Protein AF-A0A7C5ZQT2-F1 (afdb_monomer)

Foldseek 3Di:
DFAQALVQFDDFPVATAGPQETRQLLLLLLCLLVLPQDDDDDDDHRYDDCQQQHNVVSNVVVVVPDDDDPDDAFAEFDDDWDDDPPKIKFGDPWEKEWEAAPNDTDIDTRPDDLPPQGAEDEPVCVVVCVVVVHCPVDDVRRYHYDYPPDDDDCPPSPVSVLVSNLSSLLCSLSHSYYGIYMYHYNDTSVRSSVVSNVRNVVSVVVVVVD

Mean predicted aligned error: 4.61 Å

Sequence (210 aa):
MVKLSPSNIVNTVGSTDLEIVKTIEHLLCSLFINKIDNLLIEIDGSEIPILDGSIQEFNEKLTNNIMEINKIATSLSIQNYIKIEDYEVFPAQSLEIYCLIGNNILYWKEGNPLFPAKTYGYIQDYPILQQLNLGKGSDPFNTLILSKNKPINNLFLLNYHKIIDFLGDIYTTNIPYISGIFFLNNPNHTKNNKIAIKIMEIYERREKVC

Nearest PDB structures (foldseek):
  3p3c-assembly1_A  TM=9.127E-01  e=1.919E-16  Aquifex aeolicus
  4oze-assembly1_A  TM=9.181E-01  e=6.115E-16  Aquifex aeolicus
  5u3b-assembly2_B  TM=8.774E-01  e=2.525E-14  Pseudomonas aeruginosa PAO1
  5u3b-assembly1_A  TM=8.737E-01  e=4.647E-14  Pseudomonas aeruginosa PAO1
  7cie-assembly1_A  TM=8.333E-01  e=6.803E-13  Pseudomonas aeruginosa PAO1

Structure (mmCIF, N/CA/C/O backbone):
data_AF-A0A7C5ZQT2-F1
#
_entry.id   AF-A0A7C5ZQT2-F1
#
loop_
_atom_site.group_PDB
_atom_site.id
_atom_site.type_symbol
_atom_site.label_atom_id
_atom_site.label_alt_id
_atom_site.label_comp_id
_atom_site.label_asym_id
_atom_site.label_entity_id
_atom_site.label_seq_id
_atom_site.pdbx_PDB_ins_code
_atom_site.Cartn_x
_atom_site.Cartn_y
_atom_site.Cartn_z
_atom_site.occupancy
_atom_site.B_iso_or_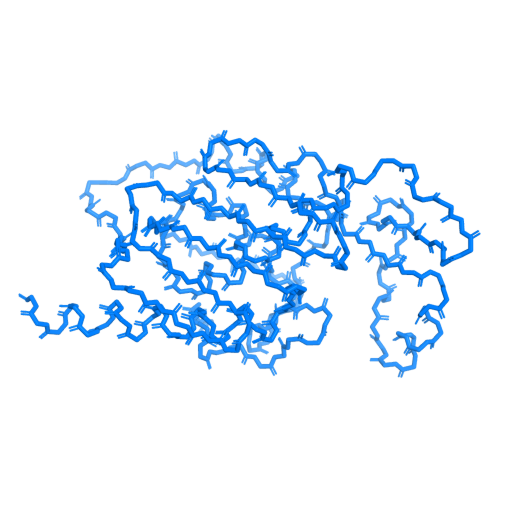equiv
_atom_site.auth_seq_id
_atom_site.auth_comp_id
_atom_site.auth_asym_id
_atom_site.auth_atom_id
_atom_site.pdbx_PDB_model_num
ATOM 1 N N . MET A 1 1 ? -19.079 -3.746 -11.331 1.00 83.69 1 MET A N 1
ATOM 2 C CA . MET A 1 1 ? -18.509 -2.819 -10.334 1.00 83.69 1 MET A CA 1
ATOM 3 C C . MET A 1 1 ? -17.638 -3.650 -9.415 1.00 83.69 1 MET A C 1
ATOM 5 O O . MET A 1 1 ? -18.163 -4.569 -8.801 1.00 83.69 1 MET A O 1
ATOM 9 N N . VAL A 1 2 ? -16.333 -3.396 -9.410 1.00 89.12 2 VAL A N 1
ATOM 10 C CA . VAL A 1 2 ? -15.372 -4.121 -8.568 1.00 89.12 2 VAL A CA 1
ATOM 11 C C . VAL A 1 2 ? -15.364 -3.461 -7.192 1.00 89.12 2 VAL A C 1
ATOM 13 O O . VAL A 1 2 ? -15.249 -2.239 -7.105 1.00 89.12 2 VAL A O 1
ATOM 16 N N . LYS A 1 3 ? -15.539 -4.239 -6.120 1.00 93.12 3 LYS A N 1
ATOM 17 C CA . LYS A 1 3 ? -15.516 -3.704 -4.752 1.00 93.12 3 LYS A CA 1
ATOM 18 C C . LYS A 1 3 ? -14.105 -3.808 -4.185 1.00 93.12 3 LYS A C 1
ATOM 20 O O . LYS A 1 3 ? -13.503 -4.878 -4.239 1.00 93.12 3 LYS A O 1
ATOM 25 N N . LEU A 1 4 ? -13.614 -2.719 -3.598 1.00 95.94 4 LEU A N 1
ATOM 26 C CA . LEU A 1 4 ? -12.320 -2.702 -2.926 1.00 95.94 4 LEU A CA 1
ATOM 27 C C . LEU A 1 4 ? -12.366 -3.576 -1.661 1.00 95.94 4 LEU A C 1
ATOM 29 O O . LEU A 1 4 ? -13.178 -3.344 -0.762 1.00 95.94 4 LEU A O 1
ATOM 33 N N . SER A 1 5 ? -11.537 -4.618 -1.636 1.00 96.88 5 SER A N 1
ATOM 34 C CA . SER A 1 5 ? -11.313 -5.489 -0.482 1.00 96.88 5 SER A CA 1
ATOM 35 C C . SER A 1 5 ? -9.992 -6.247 -0.667 1.00 96.88 5 SER A C 1
ATOM 37 O O . SER A 1 5 ? -9.741 -6.721 -1.779 1.00 96.88 5 SER A O 1
ATOM 39 N N . PRO A 1 6 ? -9.181 -6.456 0.388 1.00 97.81 6 PRO A N 1
ATOM 40 C CA . PRO A 1 6 ? -7.994 -7.312 0.323 1.00 97.81 6 PRO A CA 1
ATOM 41 C C . PRO A 1 6 ? -8.319 -8.761 -0.090 1.00 97.81 6 PRO A C 1
ATOM 43 O O . PRO A 1 6 ? -7.500 -9.447 -0.699 1.00 97.81 6 PRO A O 1
ATOM 46 N N . SER A 1 7 ? -9.539 -9.235 0.184 1.00 97.06 7 SER A N 1
ATOM 47 C CA . SER A 1 7 ? -10.001 -10.575 -0.210 1.00 97.06 7 SER A CA 1
ATOM 48 C C . SER A 1 7 ? -10.250 -10.719 -1.716 1.00 97.06 7 SER A C 1
ATOM 50 O O . SER A 1 7 ? -10.325 -11.840 -2.211 1.00 97.06 7 SER A O 1
ATOM 52 N N . ASN A 1 8 ? -10.373 -9.600 -2.436 1.00 97.19 8 ASN A N 1
ATOM 53 C CA . ASN A 1 8 ? -10.585 -9.559 -3.885 1.00 97.19 8 ASN A CA 1
ATOM 54 C C . ASN A 1 8 ? -9.267 -9.387 -4.667 1.00 97.19 8 ASN A C 1
ATOM 56 O O . ASN A 1 8 ? -9.281 -9.281 -5.895 1.00 97.19 8 ASN A O 1
ATOM 60 N N . ILE A 1 9 ? -8.124 -9.344 -3.973 1.00 98.12 9 ILE A N 1
ATOM 61 C CA . ILE A 1 9 ? -6.805 -9.280 -4.604 1.00 98.12 9 ILE A CA 1
ATOM 62 C C . ILE A 1 9 ? -6.464 -10.646 -5.199 1.00 98.12 9 ILE A C 1
ATOM 64 O O . ILE A 1 9 ? -6.438 -11.657 -4.495 1.00 98.12 9 ILE A O 1
ATOM 68 N N . VAL A 1 10 ? -6.196 -10.669 -6.504 1.00 97.31 10 VAL A N 1
ATOM 69 C CA . VAL A 1 10 ? -5.963 -11.904 -7.275 1.00 97.31 10 VAL A CA 1
ATOM 70 C C . VAL A 1 10 ? -4.500 -12.109 -7.654 1.00 97.31 10 VAL A C 1
ATOM 72 O O . VAL A 1 10 ? -4.097 -13.236 -7.937 1.00 97.31 10 VAL A O 1
ATOM 75 N N . ASN A 1 11 ? -3.698 -11.043 -7.649 1.00 96.31 11 ASN A N 1
ATOM 76 C CA . ASN A 1 11 ? -2.267 -11.105 -7.913 1.00 96.31 11 ASN A CA 1
ATOM 77 C C . ASN A 1 11 ? -1.512 -10.100 -7.032 1.00 96.31 11 ASN A C 1
ATOM 79 O O . ASN A 1 11 ? -1.966 -8.982 -6.804 1.00 96.31 11 ASN A O 1
ATOM 83 N N . THR A 1 12 ? -0.360 -10.544 -6.535 1.00 96.44 12 THR A N 1
ATOM 84 C CA . THR A 1 12 ? 0.560 -9.782 -5.677 1.00 96.44 12 THR A CA 1
ATOM 85 C C . THR A 1 12 ? 2.012 -9.880 -6.168 1.00 96.44 12 THR A C 1
ATOM 87 O O . THR A 1 12 ? 2.966 -9.625 -5.423 1.00 96.44 12 THR A O 1
ATOM 90 N N . VAL A 1 13 ? 2.213 -10.342 -7.407 1.00 91.06 13 VAL A N 1
ATOM 91 C CA . VAL A 1 13 ? 3.529 -10.491 -8.033 1.00 91.06 13 VAL A CA 1
ATOM 92 C C . VA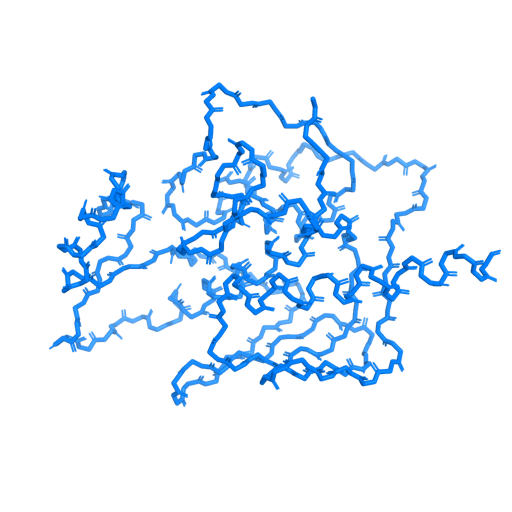L A 1 13 ? 3.846 -9.224 -8.817 1.00 91.06 13 VAL A C 1
ATOM 94 O O . VAL A 1 13 ? 3.364 -9.038 -9.929 1.00 91.06 13 VAL A O 1
ATOM 97 N N . GLY A 1 14 ? 4.693 -8.375 -8.234 1.00 86.31 14 GLY A N 1
ATOM 98 C CA . GLY A 1 14 ? 5.183 -7.139 -8.857 1.00 86.31 14 GLY A CA 1
ATOM 99 C C . GLY A 1 14 ? 4.245 -5.933 -8.751 1.00 86.31 14 GLY A C 1
ATOM 100 O O . GLY A 1 14 ? 4.734 -4.822 -8.905 1.00 86.31 14 GLY A O 1
ATOM 101 N N . SER A 1 15 ? 2.967 -6.159 -8.453 1.00 92.94 15 SER A N 1
ATOM 102 C CA . SER A 1 15 ? 1.919 -5.154 -8.229 1.00 92.94 15 SER A CA 1
ATOM 103 C C . SER A 1 15 ? 0.835 -5.727 -7.312 1.00 92.94 15 SER A C 1
ATOM 105 O O . SER A 1 15 ? 0.884 -6.917 -6.971 1.00 92.94 15 SER A O 1
ATOM 107 N N . THR A 1 16 ? -0.159 -4.913 -6.959 1.00 97.25 16 THR A N 1
ATOM 108 C CA . THR A 1 16 ? -1.410 -5.353 -6.333 1.00 97.25 16 THR A CA 1
ATOM 109 C C . THR A 1 16 ? -2.552 -5.252 -7.339 1.00 97.25 16 THR A C 1
ATOM 111 O O . THR A 1 16 ? -2.961 -4.163 -7.744 1.00 97.25 16 THR A O 1
ATOM 114 N N . ASP A 1 17 ? -3.103 -6.403 -7.728 1.00 97.50 17 ASP A N 1
ATOM 115 C CA . ASP A 1 17 ? -4.181 -6.472 -8.718 1.00 97.50 17 ASP A CA 1
ATOM 116 C C . ASP A 1 17 ? -5.502 -6.903 -8.065 1.00 97.50 17 ASP A C 1
ATOM 118 O O . ASP A 1 17 ? -5.602 -7.965 -7.440 1.00 97.50 17 ASP A O 1
ATOM 122 N N . LEU A 1 18 ? -6.536 -6.086 -8.253 1.00 97.19 18 LEU A N 1
ATOM 123 C CA . LEU A 1 18 ? -7.892 -6.266 -7.747 1.00 97.19 18 LEU A CA 1
ATOM 124 C C . LEU A 1 18 ? -8.804 -6.788 -8.860 1.00 97.19 18 LEU A C 1
ATOM 126 O O . LEU A 1 18 ? -9.214 -6.031 -9.741 1.00 97.19 18 LEU A O 1
ATOM 130 N N . GLU A 1 19 ? -9.172 -8.067 -8.791 1.00 95.81 19 GLU A N 1
ATOM 131 C CA . GLU A 1 19 ? -9.960 -8.756 -9.822 1.00 95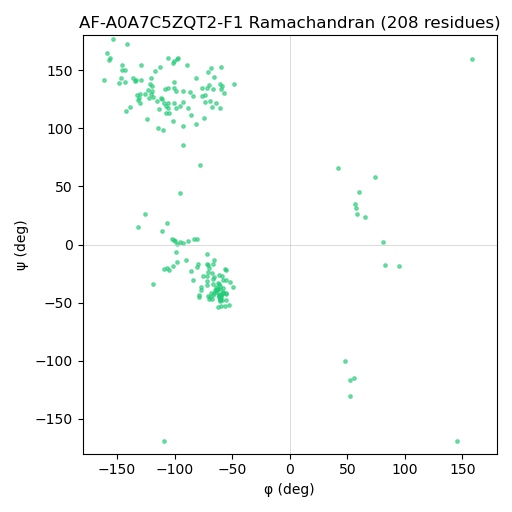.81 19 GLU A CA 1
ATOM 132 C C . GLU A 1 19 ? -9.422 -8.512 -11.250 1.00 95.81 19 GLU A C 1
ATOM 134 O O . GLU A 1 19 ? -8.460 -9.144 -11.679 1.00 95.81 19 GLU A O 1
ATOM 139 N N . ILE A 1 20 ? -10.052 -7.606 -12.003 1.00 94.50 20 ILE A N 1
ATOM 140 C CA . ILE A 1 20 ? -9.698 -7.262 -13.387 1.00 94.50 20 ILE A CA 1
ATOM 141 C C . ILE A 1 20 ? -8.840 -5.992 -13.506 1.00 94.50 20 ILE A C 1
ATOM 143 O O . ILE A 1 20 ? -8.423 -5.658 -14.614 1.00 94.50 20 ILE A O 1
ATOM 147 N N . VAL A 1 21 ? -8.608 -5.272 -12.405 1.00 96.69 21 VAL A N 1
ATOM 148 C CA . VAL A 1 21 ? -7.887 -3.992 -12.362 1.00 96.69 21 VAL A CA 1
ATOM 149 C C . VAL A 1 21 ? -6.499 -4.193 -11.764 1.00 96.69 21 VAL A C 1
ATOM 151 O O . VAL A 1 21 ? -6.368 -4.645 -10.630 1.00 96.69 21 VAL A O 1
ATOM 154 N N . LYS A 1 22 ? -5.461 -3.834 -12.516 1.00 95.94 22 LYS A N 1
ATOM 155 C CA . LYS A 1 22 ? -4.053 -4.020 -12.145 1.00 95.94 22 LYS A CA 1
ATOM 156 C C . LYS A 1 22 ? -3.400 -2.749 -11.609 1.00 95.94 22 LYS A C 1
ATOM 158 O O . LYS A 1 22 ? -3.839 -1.648 -11.955 1.00 95.94 22 LYS A O 1
ATOM 163 N N . THR A 1 23 ? -2.323 -2.927 -10.843 1.00 95.88 23 THR A N 1
ATOM 164 C CA . THR A 1 23 ? -1.400 -1.851 -10.424 1.00 95.88 23 THR A CA 1
ATOM 165 C C . THR A 1 23 ? -2.094 -0.754 -9.602 1.00 95.88 23 THR A C 1
ATOM 167 O O . THR A 1 23 ? -1.954 0.441 -9.859 1.00 95.88 23 THR A O 1
ATOM 170 N N . ILE A 1 24 ? -2.926 -1.140 -8.630 1.00 97.62 24 ILE A N 1
ATOM 171 C CA . ILE A 1 24 ? -3.776 -0.188 -7.889 1.00 97.62 24 ILE A CA 1
ATOM 172 C C . ILE A 1 24 ? -3.031 0.561 -6.774 1.00 97.62 24 ILE A C 1
ATOM 174 O O . ILE A 1 24 ? -3.495 1.603 -6.311 1.00 97.62 24 ILE A O 1
ATOM 178 N N . GLU A 1 25 ? -1.895 0.038 -6.322 1.00 97.69 25 GLU A N 1
ATOM 179 C CA . GLU A 1 25 ? -1.218 0.401 -5.075 1.00 97.69 25 GLU A CA 1
ATOM 180 C C . GLU A 1 25 ? -0.849 1.889 -4.972 1.00 97.69 25 GLU A C 1
ATOM 182 O O . GLU A 1 25 ? -1.078 2.508 -3.933 1.00 97.69 25 GLU A O 1
ATOM 187 N N . HIS A 1 26 ? -0.353 2.519 -6.040 1.00 96.75 26 HIS A N 1
ATOM 188 C CA . HIS A 1 26 ? 0.043 3.933 -5.989 1.00 96.75 26 HIS A CA 1
ATOM 189 C C . HIS A 1 26 ? -1.166 4.860 -5.853 1.00 96.75 26 HIS A C 1
ATOM 191 O O . HIS A 1 26 ? -1.168 5.767 -5.017 1.00 96.75 26 HIS A O 1
ATOM 197 N N . LEU A 1 27 ? -2.217 4.601 -6.636 1.00 97.38 27 LEU A N 1
ATOM 198 C CA . LEU A 1 27 ? -3.475 5.335 -6.540 1.00 97.38 27 LEU A CA 1
ATOM 199 C C . LEU A 1 27 ? -4.089 5.159 -5.148 1.00 97.38 27 LEU A C 1
ATOM 201 O O . LEU A 1 27 ? -4.469 6.142 -4.512 1.00 97.38 27 LEU A O 1
ATOM 205 N N . LEU A 1 28 ? -4.137 3.924 -4.642 1.00 97.94 28 LEU A N 1
ATOM 206 C CA . LEU A 1 28 ? -4.659 3.639 -3.307 1.00 97.94 28 LEU A CA 1
ATOM 207 C C . LEU A 1 28 ? -3.844 4.326 -2.205 1.00 97.94 28 LEU A C 1
ATOM 209 O O . LEU A 1 28 ? -4.434 4.853 -1.264 1.00 97.94 28 LEU A O 1
ATOM 213 N N . CYS A 1 29 ? -2.517 4.403 -2.329 1.00 97.69 29 CYS A N 1
ATOM 214 C CA . CYS A 1 29 ? -1.688 5.147 -1.382 1.00 97.69 29 CYS A CA 1
ATOM 215 C C . CYS A 1 29 ? -2.060 6.636 -1.370 1.00 97.69 29 CYS A C 1
ATOM 217 O O . CYS A 1 29 ? -2.185 7.228 -0.296 1.00 97.69 29 CYS A O 1
ATOM 219 N N . SER A 1 30 ? -2.269 7.249 -2.539 1.00 96.44 30 SER A N 1
ATOM 220 C CA . SER A 1 30 ? -2.732 8.639 -2.636 1.00 96.44 30 SER A CA 1
ATOM 221 C C . SER A 1 30 ? -4.078 8.856 -1.952 1.00 96.44 30 SER A C 1
ATOM 223 O O . SER A 1 30 ? -4.247 9.825 -1.214 1.00 96.44 30 SER A O 1
ATOM 225 N N . LEU A 1 31 ? -5.029 7.944 -2.137 1.00 96.81 31 LEU A N 1
ATOM 226 C CA . LEU A 1 31 ? -6.333 8.020 -1.476 1.00 96.81 31 LEU A CA 1
ATOM 227 C C . LEU A 1 31 ? -6.214 7.859 0.045 1.00 96.81 31 LEU A C 1
ATOM 229 O O . LEU A 1 31 ? -6.829 8.619 0.794 1.00 96.81 31 LEU A O 1
ATOM 233 N N . PHE A 1 32 ? -5.368 6.931 0.501 1.00 97.06 32 PHE A N 1
ATOM 234 C CA . PHE A 1 32 ? -5.127 6.666 1.918 1.00 97.06 32 PHE A CA 1
ATOM 235 C C . PHE A 1 32 ? -4.565 7.879 2.660 1.00 97.06 32 PHE A C 1
ATOM 237 O O . PHE A 1 32 ? -5.052 8.238 3.734 1.00 97.06 32 PHE A O 1
ATOM 244 N N . ILE A 1 33 ? -3.539 8.532 2.105 1.00 95.19 33 ILE A N 1
ATOM 245 C CA . ILE A 1 33 ? -2.913 9.680 2.776 1.00 95.19 33 ILE A CA 1
ATOM 246 C C . ILE A 1 33 ? -3.813 10.921 2.764 1.00 95.19 33 ILE A C 1
ATOM 248 O O . ILE A 1 33 ? -3.726 11.732 3.680 1.00 95.19 33 ILE A O 1
ATOM 252 N N . ASN A 1 34 ? -4.701 11.043 1.769 1.00 94.50 34 ASN A N 1
ATOM 253 C CA . ASN A 1 34 ? -5.695 12.117 1.675 1.00 94.50 34 ASN A CA 1
ATOM 254 C C . ASN A 1 34 ? -7.011 11.790 2.403 1.00 94.50 34 ASN A C 1
ATOM 256 O O . ASN A 1 34 ? -7.942 12.587 2.354 1.00 94.50 34 ASN A O 1
ATOM 260 N N . LYS A 1 35 ? -7.095 10.638 3.085 1.00 94.69 35 LYS A N 1
ATOM 261 C CA . LYS A 1 35 ? -8.261 10.216 3.879 1.00 94.69 35 LYS A CA 1
ATOM 262 C C . LYS A 1 35 ? -9.569 10.154 3.095 1.00 94.69 35 LYS A C 1
ATOM 264 O O . LYS A 1 35 ? -10.639 10.403 3.644 1.00 94.69 35 LYS A O 1
ATOM 269 N N . ILE A 1 36 ? -9.486 9.769 1.825 1.00 94.56 36 ILE A N 1
ATOM 270 C CA . ILE A 1 36 ? -10.678 9.549 1.010 1.00 94.56 36 ILE A CA 1
ATOM 271 C C . ILE A 1 36 ? -11.393 8.297 1.521 1.00 94.56 36 ILE A C 1
ATOM 273 O O . ILE A 1 36 ? -10.758 7.294 1.836 1.00 94.56 36 ILE A O 1
ATOM 277 N N . ASP A 1 37 ? -12.711 8.346 1.632 1.00 91.19 37 ASP A N 1
ATOM 278 C CA . ASP A 1 37 ? -13.537 7.258 2.162 1.00 91.19 37 ASP A CA 1
ATOM 279 C C . ASP A 1 37 ? -14.536 6.723 1.124 1.00 91.19 37 ASP A C 1
ATOM 281 O O . ASP A 1 37 ? -14.814 5.524 1.082 1.00 91.19 37 ASP A O 1
ATOM 285 N N . ASN A 1 38 ? -15.050 7.600 0.259 1.00 91.00 38 ASN A N 1
ATOM 286 C CA . ASN A 1 38 ? -16.004 7.262 -0.790 1.00 91.00 38 ASN A CA 1
ATOM 287 C C . ASN A 1 38 ? -15.561 7.865 -2.123 1.00 91.00 38 ASN A C 1
ATOM 289 O O . ASN A 1 38 ? -15.405 9.079 -2.246 1.00 91.00 38 ASN A O 1
ATOM 293 N N . LEU A 1 39 ? -15.425 7.023 -3.145 1.00 92.31 39 LEU A N 1
ATOM 294 C CA . LEU A 1 39 ? -15.190 7.459 -4.514 1.00 92.31 39 LEU A CA 1
ATOM 295 C C . LEU A 1 39 ? -15.632 6.394 -5.520 1.00 92.31 39 LEU A C 1
ATOM 297 O O . LEU A 1 39 ? -15.721 5.209 -5.197 1.00 92.31 39 LEU A O 1
ATOM 301 N N . LEU A 1 40 ? -15.870 6.832 -6.753 1.00 93.19 40 LEU A N 1
ATOM 302 C CA . LEU A 1 40 ? -15.992 5.970 -7.921 1.00 93.19 40 LEU A CA 1
ATOM 303 C C . LEU A 1 40 ? -14.789 6.245 -8.824 1.00 93.19 40 LEU A C 1
ATOM 305 O O . LEU A 1 40 ? -14.542 7.396 -9.176 1.00 93.19 40 LEU A O 1
ATOM 309 N N . ILE A 1 41 ? -14.054 5.195 -9.182 1.00 94.00 41 ILE A N 1
ATOM 310 C CA . ILE A 1 41 ? -12.954 5.274 -10.145 1.00 94.00 41 ILE A CA 1
ATOM 311 C C . ILE A 1 41 ? -13.409 4.571 -11.417 1.00 94.00 41 ILE A C 1
ATOM 313 O O . ILE A 1 41 ? -13.753 3.388 -11.387 1.00 94.00 41 ILE A O 1
ATOM 317 N N . GLU A 1 42 ? -13.394 5.303 -12.522 1.00 94.75 42 GLU A N 1
ATOM 318 C CA . GLU A 1 42 ? -13.646 4.774 -13.858 1.00 94.75 42 GLU A CA 1
ATOM 319 C C . GLU A 1 42 ? -12.331 4.763 -14.635 1.00 94.75 42 GLU A C 1
ATOM 321 O O . GLU A 1 42 ? -11.571 5.732 -14.598 1.00 94.75 42 GLU A O 1
ATOM 326 N N . ILE A 1 43 ? -12.052 3.650 -15.309 1.00 93.81 43 ILE A N 1
ATOM 327 C CA . ILE A 1 43 ? -10.861 3.486 -16.140 1.00 93.81 43 ILE A CA 1
ATOM 328 C C . ILE A 1 43 ? -11.235 2.857 -17.475 1.00 93.81 43 ILE A C 1
ATOM 330 O O . ILE A 1 43 ? -12.025 1.914 -17.535 1.00 93.81 43 ILE A O 1
ATOM 334 N N . ASP A 1 44 ? -10.600 3.347 -18.533 1.00 93.00 44 ASP A N 1
ATOM 335 C CA . ASP A 1 44 ? -10.647 2.742 -19.858 1.00 93.00 44 ASP A CA 1
ATOM 336 C C . ASP A 1 44 ? -9.456 1.786 -20.012 1.00 93.00 44 ASP A C 1
ATOM 338 O O . ASP A 1 44 ? -8.383 2.156 -20.489 1.00 93.00 44 ASP A O 1
ATOM 342 N N . GLY A 1 45 ? -9.624 0.545 -19.551 1.00 92.88 45 GLY A N 1
ATOM 343 C CA . GLY A 1 45 ? -8.581 -0.482 -19.575 1.00 92.88 45 GLY A CA 1
ATOM 344 C C . GLY A 1 45 ? -8.634 -1.411 -18.364 1.00 92.88 45 GLY A C 1
ATOM 345 O O . GLY A 1 45 ? -9.592 -1.407 -17.598 1.00 92.88 45 GLY A O 1
ATOM 346 N N . SER A 1 46 ? -7.593 -2.229 -18.198 1.00 93.06 46 SER A N 1
ATOM 347 C CA . SER A 1 46 ? -7.468 -3.188 -17.089 1.00 93.06 46 SER A CA 1
ATOM 348 C C . SER A 1 46 ? -6.366 -2.821 -16.091 1.00 93.06 46 SER A C 1
ATOM 350 O O . SER A 1 46 ? -5.947 -3.671 -15.315 1.00 93.06 46 SER A O 1
ATOM 352 N N . GLU A 1 47 ? -5.810 -1.613 -16.158 1.00 94.56 47 GLU A N 1
ATOM 353 C CA . GLU A 1 47 ? -4.646 -1.206 -15.365 1.00 94.56 47 GLU A CA 1
ATOM 354 C C . GLU A 1 47 ? -4.719 0.285 -15.037 1.00 94.56 47 GLU A C 1
ATOM 356 O O . GLU A 1 47 ? -5.101 1.096 -15.885 1.00 94.56 47 GLU A O 1
ATOM 361 N N . ILE A 1 48 ? -4.366 0.638 -13.801 1.00 96.38 48 ILE A N 1
ATOM 362 C CA . ILE A 1 48 ? -4.219 2.033 -13.390 1.00 96.38 48 ILE A CA 1
ATOM 363 C C . ILE A 1 48 ? -2.956 2.619 -14.045 1.00 96.38 48 ILE A C 1
ATOM 365 O O . ILE A 1 48 ? -1.904 1.980 -14.018 1.00 96.38 48 ILE A O 1
ATOM 369 N N . PRO A 1 49 ? -3.010 3.835 -14.619 1.00 94.06 49 PRO A N 1
ATOM 370 C CA . PRO A 1 49 ? -1.833 4.462 -15.208 1.00 94.06 49 PRO A CA 1
ATOM 371 C C . PRO A 1 49 ? -0.685 4.599 -14.201 1.00 94.06 49 PRO A C 1
ATOM 373 O O . PRO A 1 49 ? -0.872 5.145 -13.117 1.00 94.06 49 PRO A O 1
ATOM 376 N N . ILE A 1 50 ? 0.519 4.169 -14.590 1.00 92.62 50 ILE A N 1
ATOM 377 C CA . ILE A 1 50 ? 1.719 4.265 -13.742 1.00 92.62 50 ILE A CA 1
ATOM 378 C C . ILE A 1 50 ? 2.219 5.711 -13.565 1.00 92.62 50 ILE A C 1
ATOM 380 O O . ILE A 1 50 ? 2.945 5.993 -12.615 1.00 92.62 50 ILE A O 1
ATOM 384 N N . LEU A 1 51 ? 1.816 6.619 -14.466 1.00 93.88 51 LEU A N 1
ATOM 385 C CA . LEU A 1 51 ? 2.215 8.032 -14.495 1.00 93.88 51 LEU A CA 1
ATOM 386 C C . LEU A 1 51 ? 3.745 8.178 -14.457 1.00 93.88 51 LEU A C 1
ATOM 388 O O . LEU A 1 51 ? 4.444 7.520 -15.229 1.00 93.88 51 LEU A O 1
ATOM 392 N N . ASP A 1 52 ? 4.282 9.010 -13.570 1.00 91.69 52 ASP A N 1
ATOM 393 C CA . ASP A 1 52 ? 5.719 9.149 -13.344 1.00 91.69 52 ASP A CA 1
ATOM 394 C C . ASP A 1 52 ? 6.327 8.055 -12.438 1.00 91.69 52 ASP A C 1
ATOM 396 O O . ASP A 1 52 ? 7.514 8.134 -12.105 1.00 91.69 52 ASP A O 1
ATOM 400 N N . GLY A 1 53 ? 5.536 7.057 -12.035 1.00 89.94 53 GLY A N 1
ATOM 401 C CA . GLY A 1 53 ? 5.920 5.968 -11.137 1.00 89.94 53 GLY A CA 1
ATOM 402 C C . GLY A 1 53 ? 5.896 6.305 -9.654 1.00 89.94 53 GLY A C 1
ATOM 403 O O . GLY A 1 53 ? 6.275 5.457 -8.845 1.00 89.94 53 GLY A O 1
ATOM 404 N N . SER A 1 54 ? 5.501 7.521 -9.285 1.00 92.56 54 SER A N 1
ATOM 405 C CA . SER A 1 54 ? 5.274 7.940 -7.903 1.00 92.56 54 SER A CA 1
ATOM 406 C C . SER A 1 54 ? 3.778 8.135 -7.627 1.00 92.56 54 SER A C 1
ATOM 408 O O . SER A 1 54 ? 2.915 7.771 -8.422 1.00 92.56 54 SER A O 1
ATOM 410 N N . ILE A 1 55 ? 3.467 8.734 -6.476 1.00 94.44 55 ILE A N 1
ATOM 411 C CA . ILE A 1 55 ? 2.110 9.157 -6.102 1.00 94.44 55 ILE A CA 1
ATOM 412 C C . ILE A 1 55 ? 1.857 10.657 -6.333 1.00 94.44 55 ILE A C 1
ATOM 414 O O . ILE A 1 55 ? 0.807 11.175 -5.949 1.00 94.44 55 ILE A O 1
ATOM 418 N N . GLN A 1 56 ? 2.831 11.389 -6.885 1.00 92.94 56 GLN A N 1
ATOM 419 C CA . GLN A 1 56 ? 2.785 12.851 -6.952 1.00 92.94 56 GLN A CA 1
ATOM 420 C C . GLN A 1 56 ? 1.601 13.344 -7.788 1.00 92.94 56 GLN A C 1
ATOM 422 O O . GLN A 1 56 ? 0.780 14.112 -7.290 1.00 92.94 56 GLN A O 1
ATOM 427 N N . GLU A 1 57 ? 1.479 12.865 -9.024 1.00 93.88 57 GLU A N 1
ATOM 428 C CA . GLU A 1 57 ? 0.424 13.307 -9.939 1.00 93.88 57 GLU A CA 1
ATOM 429 C C . GLU A 1 57 ? -0.980 12.962 -9.416 1.00 93.88 57 GLU A C 1
ATOM 431 O O . GLU A 1 57 ? -1.895 13.782 -9.508 1.00 93.88 57 GLU A O 1
ATOM 436 N N . PHE A 1 58 ? -1.157 11.788 -8.797 1.00 94.94 58 PHE A N 1
ATOM 437 C CA . PHE A 1 58 ? -2.418 11.430 -8.141 1.00 94.94 58 PHE A CA 1
ATOM 438 C C . PHE A 1 58 ? -2.762 12.402 -7.007 1.00 94.94 58 PHE A C 1
ATOM 440 O O . PHE A 1 58 ? -3.887 12.900 -6.944 1.00 94.94 58 PHE A O 1
ATOM 447 N N . ASN A 1 59 ? -1.799 12.724 -6.139 1.00 92.38 59 ASN A N 1
ATOM 448 C CA . ASN A 1 59 ? -2.018 13.672 -5.045 1.00 92.38 59 ASN A CA 1
ATOM 449 C C . ASN A 1 59 ? -2.383 15.067 -5.551 1.00 92.38 59 ASN A C 1
ATOM 451 O O . ASN A 1 59 ? -3.334 15.657 -5.045 1.00 92.38 59 ASN A O 1
ATOM 455 N N . GLU A 1 60 ? -1.684 15.574 -6.568 1.00 92.12 60 GLU A N 1
ATOM 456 C CA . GLU A 1 60 ? -1.965 16.887 -7.162 1.00 92.12 60 GLU A CA 1
ATOM 457 C C . GLU A 1 60 ? -3.404 16.986 -7.688 1.00 92.12 60 GLU A C 1
ATOM 459 O O . GLU A 1 60 ? -4.053 18.027 -7.549 1.00 92.12 60 GLU A O 1
ATOM 464 N N . LYS A 1 61 ? -3.937 15.896 -8.257 1.00 91.69 61 LYS A N 1
ATOM 465 C CA . LYS A 1 61 ? -5.336 15.836 -8.701 1.00 91.69 61 LYS A CA 1
ATOM 466 C C . LYS A 1 61 ? -6.327 15.772 -7.542 1.00 91.69 61 LYS A C 1
ATOM 468 O O . LYS A 1 61 ? -7.425 16.308 -7.682 1.00 91.69 61 LYS A O 1
ATOM 473 N N . LEU A 1 62 ? -5.963 15.162 -6.416 1.00 91.38 62 LEU A N 1
ATOM 474 C CA . LEU A 1 62 ? -6.846 15.031 -5.256 1.00 91.38 62 LEU A CA 1
ATOM 475 C C . LEU A 1 62 ? -6.933 16.313 -4.424 1.00 91.38 62 LEU A C 1
ATOM 477 O O . LEU A 1 62 ? -8.038 16.693 -4.059 1.00 91.38 62 LEU A O 1
ATOM 481 N N . THR A 1 63 ? -5.820 17.006 -4.151 1.00 84.06 63 THR A N 1
ATOM 482 C CA . THR A 1 63 ? -5.739 18.066 -3.118 1.00 84.06 63 THR A CA 1
ATOM 483 C C . THR A 1 63 ? -6.817 19.155 -3.216 1.00 84.06 63 THR A C 1
ATOM 485 O O . THR A 1 63 ? -7.258 19.662 -2.190 1.00 84.06 63 THR A O 1
ATOM 488 N N . ASN A 1 64 ? -7.282 19.495 -4.422 1.00 81.81 64 ASN A N 1
ATOM 489 C CA . ASN A 1 64 ? -8.293 20.542 -4.632 1.00 81.81 64 ASN A CA 1
ATOM 490 C C . ASN A 1 64 ? -9.713 20.012 -4.902 1.00 81.81 64 ASN A C 1
ATOM 492 O O . ASN A 1 64 ? -10.606 20.801 -5.197 1.00 81.81 64 ASN A O 1
ATOM 496 N N . ASN A 1 65 ? -9.929 18.696 -4.832 1.00 88.94 65 ASN A N 1
ATOM 497 C CA . ASN A 1 65 ? -11.174 18.034 -5.238 1.00 88.94 65 ASN A CA 1
ATOM 498 C C . ASN A 1 65 ? -11.775 17.150 -4.128 1.00 88.94 65 ASN A C 1
ATOM 500 O O . ASN A 1 65 ? -12.489 16.192 -4.417 1.00 88.94 65 ASN A O 1
ATOM 504 N N . ILE A 1 66 ? -11.492 17.459 -2.859 1.00 92.69 66 ILE A N 1
ATOM 505 C CA . ILE A 1 66 ? -12.027 16.732 -1.699 1.00 92.69 66 ILE A CA 1
ATOM 506 C C . ILE A 1 66 ? -13.195 17.517 -1.107 1.00 92.69 66 ILE A C 1
ATOM 508 O O . ILE A 1 66 ? -13.110 18.730 -0.917 1.00 92.69 66 ILE A O 1
ATOM 512 N N . MET A 1 67 ? -14.280 16.813 -0.796 1.00 93.06 67 MET A N 1
ATOM 513 C CA . MET A 1 67 ? -15.442 17.366 -0.110 1.00 93.06 67 MET A CA 1
ATOM 514 C C . MET A 1 67 ? -15.687 16.586 1.178 1.00 93.06 67 MET A C 1
ATOM 516 O O . MET A 1 67 ? -15.848 15.368 1.146 1.00 93.06 67 MET A O 1
ATOM 520 N N . GLU A 1 68 ? -15.760 17.294 2.302 1.00 92.12 68 GLU A N 1
ATOM 521 C CA . GLU A 1 68 ? -16.202 16.706 3.562 1.00 92.12 68 GLU A CA 1
ATOM 522 C C . GLU A 1 68 ? -17.723 16.545 3.564 1.00 92.12 68 GLU A C 1
ATOM 524 O O . GLU A 1 68 ? -18.473 17.452 3.194 1.00 92.12 68 GLU A O 1
ATOM 529 N N . ILE A 1 69 ? -18.182 15.380 4.008 1.00 92.31 69 ILE A N 1
ATOM 530 C CA . ILE A 1 69 ? -19.601 15.075 4.179 1.00 92.31 69 ILE A CA 1
ATOM 531 C C . ILE A 1 69 ? -19.916 14.911 5.665 1.00 92.31 69 ILE A C 1
ATOM 533 O O . ILE A 1 69 ? -19.065 14.509 6.454 1.00 92.31 69 ILE A O 1
ATOM 537 N N . ASN A 1 70 ? -21.160 15.186 6.065 1.00 92.75 70 ASN A N 1
ATOM 538 C CA . ASN A 1 70 ? -21.594 15.032 7.456 1.00 92.75 70 ASN A CA 1
ATOM 539 C C . ASN A 1 70 ? -21.862 13.554 7.800 1.00 92.75 70 ASN A C 1
ATOM 541 O O . ASN A 1 70 ? -23.008 13.131 7.971 1.00 92.75 70 ASN A O 1
ATOM 545 N N . LYS A 1 71 ? -20.796 12.754 7.832 1.00 91.31 71 LYS A N 1
ATOM 546 C CA . LYS A 1 71 ? -20.811 11.333 8.173 1.00 91.31 71 LYS A CA 1
ATOM 547 C C . LYS A 1 71 ? -19.511 10.972 8.887 1.00 91.31 71 LYS A C 1
ATOM 549 O O . LYS A 1 71 ? -18.449 11.481 8.554 1.00 91.31 71 LYS A O 1
ATOM 554 N N . ILE A 1 72 ? -19.603 10.079 9.868 1.00 88.75 72 ILE A N 1
ATOM 555 C CA . ILE A 1 72 ? -18.425 9.564 10.569 1.00 88.75 72 ILE A CA 1
ATOM 556 C C . ILE A 1 72 ? -17.637 8.675 9.602 1.00 88.75 72 ILE A C 1
ATOM 558 O O . ILE A 1 72 ? -18.186 7.711 9.063 1.00 88.75 72 ILE A O 1
ATOM 562 N N . ALA A 1 73 ? -16.364 9.006 9.395 1.00 90.25 73 ALA A N 1
ATOM 563 C CA . ALA A 1 73 ? -15.462 8.213 8.573 1.00 90.25 73 ALA A CA 1
ATOM 564 C C . ALA A 1 73 ? -15.100 6.883 9.253 1.00 90.25 73 ALA A C 1
ATOM 566 O O . ALA A 1 73 ? -14.999 6.791 10.481 1.00 90.25 73 ALA A O 1
ATOM 567 N N . THR A 1 74 ? -14.870 5.846 8.448 1.00 92.12 74 THR A N 1
ATOM 568 C CA . THR A 1 74 ? -14.427 4.539 8.942 1.00 92.12 74 THR A CA 1
ATOM 569 C C . THR A 1 74 ? -13.019 4.639 9.523 1.00 92.12 74 THR A C 1
ATOM 571 O O . THR A 1 74 ? -12.115 5.236 8.935 1.00 92.12 74 THR A O 1
ATOM 574 N N . SER A 1 75 ? -12.818 4.059 10.707 1.00 95.25 75 SER A N 1
ATOM 575 C CA . SER A 1 75 ? -11.528 4.104 11.393 1.00 95.25 75 SER A CA 1
ATOM 576 C C . SER A 1 75 ? -11.233 2.830 12.176 1.00 95.25 75 SER A C 1
ATOM 578 O O . SER A 1 75 ? -12.136 2.115 12.611 1.00 95.25 75 SER A O 1
ATOM 580 N N . LEU A 1 76 ? -9.946 2.547 12.373 1.00 96.75 76 LEU A N 1
ATOM 581 C CA . LEU A 1 76 ? -9.464 1.427 13.162 1.00 96.75 76 LEU A CA 1
ATOM 582 C C . LEU A 1 76 ? -8.208 1.803 13.953 1.00 96.75 76 LEU A C 1
ATOM 584 O O . LEU A 1 76 ? -7.128 1.976 13.400 1.00 96.75 76 LEU A O 1
ATOM 588 N N . SER A 1 77 ? -8.319 1.805 15.280 1.00 97.06 77 SER A N 1
ATOM 589 C CA . SER A 1 77 ? -7.146 1.832 16.160 1.00 97.06 77 SER A CA 1
ATOM 590 C C . SER A 1 77 ? -6.721 0.416 16.547 1.00 97.06 77 SER A C 1
ATOM 592 O O . SER A 1 77 ? -7.522 -0.349 17.102 1.00 97.06 77 SER A O 1
ATOM 594 N N . ILE A 1 78 ? -5.475 0.037 16.266 1.00 97.75 78 ILE A N 1
ATOM 595 C CA . ILE A 1 78 ? -4.916 -1.247 16.703 1.00 97.75 78 ILE A CA 1
ATOM 596 C C . ILE A 1 78 ? -4.854 -1.256 18.235 1.00 97.75 78 ILE A C 1
ATOM 598 O O . ILE A 1 78 ? -4.235 -0.393 18.843 1.00 97.75 78 ILE A O 1
ATOM 602 N N . GLN A 1 79 ? -5.520 -2.228 18.869 1.00 96.25 79 GLN A N 1
ATOM 603 C CA . GLN A 1 79 ? -5.592 -2.335 20.340 1.00 96.25 79 GLN A CA 1
ATOM 604 C C . GLN A 1 79 ? -4.717 -3.446 20.914 1.00 96.25 79 GLN A C 1
ATOM 606 O O . GLN A 1 79 ? -4.360 -3.395 22.084 1.00 96.25 79 GLN A O 1
ATOM 611 N N . ASN A 1 80 ? -4.368 -4.442 20.099 1.00 96.88 80 ASN A N 1
ATOM 612 C CA . ASN A 1 80 ? -3.577 -5.591 20.517 1.00 96.88 80 ASN A CA 1
ATOM 613 C C . ASN A 1 80 ? -2.412 -5.794 19.555 1.00 96.88 80 ASN A C 1
ATOM 615 O O . ASN A 1 80 ? -2.507 -5.430 18.385 1.00 96.88 80 ASN A O 1
ATOM 619 N N . TYR A 1 81 ? -1.344 -6.410 20.055 1.00 98.12 81 TYR A N 1
ATOM 620 C CA . TYR A 1 81 ? -0.222 -6.847 19.233 1.00 98.12 81 TYR A CA 1
ATOM 621 C C . TYR A 1 81 ? -0.677 -7.825 18.140 1.00 98.12 81 TYR A C 1
ATOM 623 O O . TYR A 1 81 ? -1.453 -8.748 18.408 1.00 98.12 81 TYR A O 1
ATOM 631 N N . ILE A 1 82 ? -0.173 -7.639 16.921 1.00 98.00 82 ILE 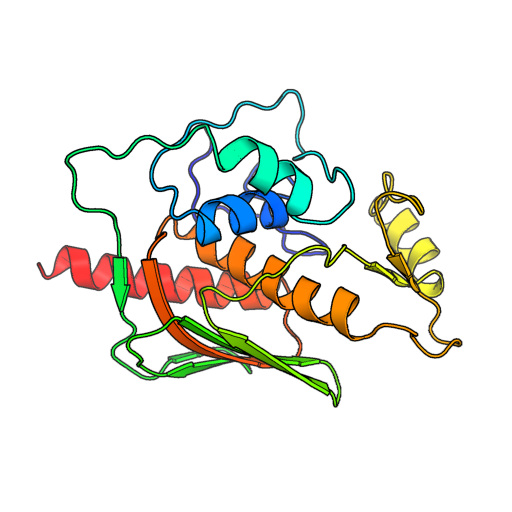A N 1
ATOM 632 C CA . ILE A 1 82 ? -0.425 -8.516 15.775 1.00 98.00 82 ILE A CA 1
ATOM 633 C C . ILE A 1 82 ? 0.921 -8.955 15.211 1.00 98.00 82 ILE A C 1
ATOM 635 O O . ILE A 1 82 ? 1.764 -8.119 14.901 1.00 98.00 82 ILE A O 1
ATOM 639 N N . LYS A 1 83 ? 1.093 -10.264 15.019 1.00 97.31 83 LYS A N 1
ATOM 640 C CA . LYS A 1 83 ? 2.225 -10.833 14.288 1.00 97.31 83 LYS A CA 1
ATOM 641 C C . LYS A 1 83 ? 1.729 -11.597 13.074 1.00 97.31 83 LYS A C 1
ATOM 643 O O . LYS A 1 83 ? 0.879 -12.478 13.213 1.00 97.31 83 LYS A O 1
ATOM 648 N N . ILE A 1 84 ? 2.269 -11.278 11.904 1.00 95.81 84 ILE A N 1
ATOM 649 C CA . ILE A 1 84 ? 2.025 -12.012 10.659 1.00 95.81 84 ILE A CA 1
ATOM 650 C C . ILE A 1 84 ? 3.348 -12.129 9.933 1.00 95.81 84 ILE A C 1
ATOM 652 O O . ILE A 1 84 ? 3.930 -11.121 9.557 1.00 95.81 84 ILE A O 1
ATOM 656 N N . GLU A 1 85 ? 3.804 -13.363 9.731 1.00 92.69 85 GLU A N 1
ATOM 657 C CA . GLU A 1 85 ? 5.130 -13.633 9.177 1.00 92.69 85 GLU A CA 1
ATOM 658 C C . GLU A 1 85 ? 6.220 -12.877 9.956 1.00 92.69 85 GLU A C 1
ATOM 660 O O . GLU A 1 85 ? 6.422 -13.122 11.148 1.00 92.69 85 GLU A O 1
ATOM 665 N N . ASP A 1 86 ? 6.908 -11.962 9.288 1.00 94.31 86 ASP A N 1
ATOM 666 C CA . ASP A 1 86 ? 7.950 -11.094 9.811 1.00 94.31 86 ASP A CA 1
ATOM 667 C C . ASP A 1 86 ? 7.483 -9.640 9.977 1.00 94.31 86 ASP A C 1
ATOM 669 O O . ASP A 1 86 ? 8.311 -8.735 10.089 1.00 94.31 86 ASP A O 1
ATOM 673 N N . TYR A 1 87 ? 6.164 -9.414 10.011 1.00 98.12 87 TYR A N 1
ATOM 674 C CA . TYR A 1 87 ? 5.560 -8.144 10.402 1.00 98.12 87 TYR A CA 1
ATOM 675 C C . TYR A 1 87 ? 5.067 -8.195 11.835 1.00 98.12 87 TYR A C 1
ATOM 677 O O . TYR A 1 87 ? 4.450 -9.172 12.277 1.00 98.12 87 TYR A O 1
ATOM 685 N N . GLU A 1 88 ? 5.283 -7.090 12.533 1.00 98.56 88 GLU A N 1
ATOM 686 C CA . GLU A 1 88 ? 4.837 -6.890 13.902 1.00 98.56 88 GLU A CA 1
ATOM 687 C C . GLU A 1 88 ? 4.120 -5.547 14.006 1.00 98.56 88 GLU A C 1
ATOM 689 O O . GLU A 1 88 ? 4.658 -4.516 13.610 1.00 98.56 88 GLU A O 1
ATOM 694 N N . VAL A 1 89 ? 2.889 -5.550 14.515 1.00 98.56 89 VAL A N 1
ATOM 695 C CA . VAL A 1 89 ? 2.066 -4.344 14.656 1.00 98.56 89 VAL A CA 1
ATOM 696 C C . VAL A 1 89 ? 1.715 -4.140 16.118 1.00 98.56 89 VAL A C 1
ATOM 698 O O . VAL A 1 89 ? 1.226 -5.057 16.781 1.00 98.56 89 VAL A O 1
ATOM 701 N N . PHE A 1 90 ? 1.941 -2.928 16.615 1.00 98.56 90 PHE A N 1
ATOM 702 C CA . PHE A 1 90 ? 1.712 -2.547 18.003 1.00 98.56 90 PHE A CA 1
ATOM 703 C C . PHE A 1 90 ? 0.637 -1.458 18.111 1.00 98.56 90 PHE A C 1
ATOM 705 O O . PHE A 1 90 ? 0.516 -0.619 17.213 1.00 98.56 90 PHE A O 1
ATOM 712 N N . PRO A 1 91 ? -0.127 -1.429 19.217 1.00 98.44 91 PRO A N 1
ATOM 713 C CA . PRO A 1 91 ? -1.074 -0.354 19.494 1.00 98.44 91 PRO A CA 1
ATOM 714 C C . PRO A 1 91 ? -0.399 1.016 19.577 1.00 98.44 91 PRO A C 1
ATOM 716 O O . PRO A 1 91 ? 0.613 1.166 20.260 1.00 98.44 91 PRO A O 1
ATOM 719 N N . ALA A 1 92 ? -0.983 2.023 18.926 1.00 98.00 92 ALA A N 1
ATOM 720 C CA . ALA A 1 92 ? -0.557 3.416 19.032 1.00 98.00 92 ALA A CA 1
ATOM 721 C C . ALA A 1 92 ? -1.675 4.382 18.622 1.00 98.00 92 ALA A C 1
ATOM 723 O O . ALA A 1 92 ? -2.664 3.990 18.007 1.00 98.00 92 ALA A O 1
ATOM 724 N N . GLN A 1 93 ? -1.507 5.659 18.974 1.00 95.88 93 GLN A N 1
ATOM 725 C CA . GLN A 1 93 ? -2.439 6.733 18.609 1.00 95.88 93 GLN A CA 1
ATOM 726 C C . GLN A 1 93 ? -2.154 7.325 17.221 1.00 95.88 93 GLN A C 1
ATOM 728 O O . GLN A 1 93 ? -3.054 7.884 16.605 1.00 95.88 93 GLN A O 1
ATOM 733 N N . SER A 1 94 ? -0.924 7.182 16.730 1.00 96.62 94 SER A N 1
ATOM 734 C CA . SER A 1 94 ? -0.469 7.590 15.398 1.00 96.62 94 SER A CA 1
ATOM 735 C C . SER A 1 94 ? -0.275 6.381 14.486 1.00 96.62 94 SER A C 1
ATOM 737 O O . SER A 1 94 ? -0.114 5.255 14.960 1.00 96.62 94 SER A O 1
ATOM 739 N N . LEU A 1 95 ? -0.255 6.623 13.175 1.00 98.38 95 LEU A N 1
ATOM 740 C CA . LEU A 1 95 ? 0.261 5.672 12.198 1.00 98.38 95 LEU A CA 1
ATOM 741 C C . LEU A 1 95 ? 1.765 5.882 12.002 1.00 98.38 95 LEU A C 1
ATOM 743 O O . LEU A 1 95 ? 2.203 6.941 11.542 1.00 98.38 95 LEU A O 1
ATOM 747 N N . GLU A 1 96 ? 2.549 4.865 12.342 1.00 98.50 96 GLU A N 1
ATOM 748 C CA . GLU A 1 96 ? 4.007 4.875 12.204 1.00 98.50 96 GLU A CA 1
ATOM 749 C C . GLU A 1 96 ? 4.482 3.578 11.559 1.00 98.50 96 GLU A C 1
ATOM 751 O O . GLU A 1 96 ? 3.951 2.505 11.834 1.00 98.50 96 GLU A O 1
ATOM 756 N N . ILE A 1 97 ? 5.484 3.676 10.691 1.00 98.12 97 ILE A N 1
ATOM 757 C CA . ILE A 1 97 ? 6.005 2.564 9.905 1.00 98.12 97 ILE A CA 1
ATOM 758 C C . ILE A 1 97 ? 7.521 2.525 10.052 1.00 98.12 97 ILE A C 1
ATOM 760 O O . ILE A 1 97 ? 8.221 3.470 9.692 1.00 98.12 97 ILE A O 1
ATOM 764 N N . TYR A 1 98 ? 8.020 1.395 10.534 1.00 97.19 98 TYR A N 1
ATOM 765 C CA . TYR A 1 98 ? 9.420 1.009 10.511 1.00 97.19 98 TYR A CA 1
ATOM 766 C C . TYR A 1 98 ? 9.604 -0.051 9.430 1.00 97.19 98 TYR A C 1
ATOM 768 O O . TYR A 1 98 ? 9.086 -1.157 9.551 1.00 97.19 98 TYR A O 1
ATOM 776 N N . CYS A 1 99 ? 10.333 0.267 8.367 1.00 94.94 99 CYS A N 1
ATOM 777 C CA . CYS A 1 99 ? 10.543 -0.626 7.233 1.00 94.94 99 CYS A CA 1
ATOM 778 C C . CYS A 1 99 ? 12.017 -1.038 7.147 1.00 94.94 99 CYS A C 1
ATOM 780 O O . CYS A 1 99 ? 12.894 -0.197 6.955 1.00 94.94 99 CYS A O 1
ATOM 782 N N . LEU A 1 100 ? 12.288 -2.333 7.303 1.00 93.19 100 LEU A N 1
ATOM 783 C CA . LEU A 1 100 ? 13.605 -2.941 7.145 1.00 93.19 100 LEU A CA 1
ATOM 784 C C . LEU A 1 100 ? 13.736 -3.503 5.722 1.00 93.19 100 LEU A C 1
ATOM 786 O O . LEU A 1 100 ? 12.987 -4.398 5.339 1.00 93.19 100 LEU A O 1
ATOM 790 N N . ILE A 1 101 ? 14.699 -3.005 4.945 1.00 88.06 101 ILE A N 1
ATOM 791 C CA . ILE A 1 101 ? 15.016 -3.482 3.589 1.00 88.06 101 ILE A CA 1
ATOM 792 C C . ILE A 1 101 ? 16.492 -3.879 3.551 1.00 88.06 101 ILE A C 1
ATOM 794 O O . ILE A 1 101 ? 17.390 -3.029 3.598 1.00 88.06 101 ILE A O 1
ATOM 798 N N . GLY A 1 102 ? 16.758 -5.184 3.480 1.00 85.81 102 GLY A N 1
ATOM 799 C CA . GLY A 1 102 ? 18.095 -5.724 3.719 1.00 85.81 102 GLY A CA 1
ATOM 800 C C . GLY A 1 102 ? 18.608 -5.294 5.097 1.00 85.81 102 GLY A C 1
ATOM 801 O O . GLY A 1 102 ? 18.020 -5.653 6.111 1.00 85.81 102 GLY A O 1
ATOM 802 N N . ASN A 1 103 ? 19.672 -4.487 5.123 1.00 83.75 103 ASN A N 1
ATOM 803 C CA . ASN A 1 103 ? 20.269 -3.957 6.358 1.00 83.75 103 ASN A CA 1
ATOM 804 C C . ASN A 1 103 ? 19.861 -2.502 6.661 1.00 83.75 103 ASN A C 1
ATOM 806 O O . ASN A 1 103 ? 20.381 -1.908 7.603 1.00 83.75 103 ASN A O 1
ATOM 810 N N . ASN A 1 104 ? 18.983 -1.902 5.853 1.00 85.25 104 ASN A N 1
ATOM 811 C CA . ASN A 1 104 ? 18.576 -0.506 6.005 1.00 85.25 104 ASN A CA 1
ATOM 812 C C . ASN A 1 104 ? 17.244 -0.419 6.739 1.00 85.25 104 ASN A C 1
ATOM 814 O O . ASN A 1 104 ? 16.291 -1.089 6.351 1.00 85.25 104 ASN A O 1
ATOM 818 N N . ILE A 1 105 ? 17.169 0.444 7.750 1.00 89.25 105 ILE A N 1
ATOM 819 C CA . ILE A 1 105 ? 15.927 0.746 8.464 1.00 89.25 105 ILE A CA 1
ATOM 820 C C . ILE A 1 105 ? 15.436 2.120 8.032 1.00 89.25 105 ILE A C 1
ATOM 822 O O . ILE A 1 105 ? 16.200 3.084 7.971 1.00 89.25 105 ILE A O 1
ATOM 826 N N . LEU A 1 106 ? 14.142 2.195 7.766 1.00 91.19 106 LEU A N 1
ATOM 827 C CA . LEU A 1 106 ? 13.423 3.404 7.415 1.00 91.19 106 LEU A CA 1
ATOM 828 C C . LEU A 1 106 ? 12.328 3.637 8.423 1.00 91.19 106 LEU A C 1
ATOM 830 O O . LEU A 1 106 ? 11.688 2.693 8.876 1.00 91.19 106 LEU A O 1
ATOM 834 N N . TYR A 1 107 ? 12.102 4.902 8.727 1.00 93.94 107 TYR A N 1
ATOM 835 C CA . TYR A 1 107 ? 11.016 5.331 9.577 1.00 93.94 107 TYR A CA 1
ATOM 836 C C . TYR A 1 107 ? 10.162 6.334 8.817 1.00 93.94 107 TYR A C 1
ATOM 838 O O . TYR A 1 107 ? 10.683 7.273 8.216 1.00 93.94 107 TYR A O 1
ATOM 846 N N . TRP A 1 108 ? 8.854 6.140 8.874 1.00 95.38 108 TRP A N 1
ATOM 847 C CA . TRP A 1 108 ? 7.876 7.102 8.407 1.00 95.38 108 TRP A CA 1
ATOM 848 C C . TRP A 1 108 ? 6.750 7.217 9.421 1.00 95.38 108 TRP A C 1
ATOM 850 O O . TRP A 1 108 ? 6.328 6.236 10.030 1.00 95.38 108 TRP A O 1
ATOM 860 N N . LYS A 1 109 ? 6.243 8.431 9.575 1.00 96.12 109 LYS A N 1
ATOM 861 C CA . LYS A 1 109 ? 5.080 8.737 10.397 1.00 96.12 109 LYS A CA 1
ATOM 862 C C . LYS A 1 109 ? 4.105 9.546 9.571 1.00 96.12 109 LYS A C 1
ATOM 864 O O . LYS A 1 109 ? 4.534 10.418 8.812 1.00 96.12 109 LYS A O 1
ATOM 869 N N . GLU A 1 110 ? 2.823 9.267 9.750 1.00 95.19 110 GLU A N 1
ATOM 870 C CA . GLU A 1 110 ? 1.747 10.005 9.102 1.00 95.19 110 GLU A CA 1
ATOM 871 C C . GLU A 1 110 ? 1.924 11.525 9.238 1.00 95.19 110 GLU A C 1
ATOM 873 O O . GLU A 1 110 ? 2.334 12.035 10.282 1.00 95.19 110 GLU A O 1
ATOM 878 N N . GLY A 1 111 ? 1.661 12.235 8.139 1.00 91.00 111 GLY A N 1
ATOM 879 C CA . GLY A 1 111 ? 1.924 13.668 7.985 1.00 91.00 111 GLY A CA 1
ATOM 880 C C . GLY A 1 111 ? 3.266 13.997 7.322 1.00 91.00 111 GLY A C 1
ATOM 881 O O . GLY A 1 111 ? 3.415 15.093 6.787 1.00 91.00 111 GLY A O 1
ATOM 882 N N . ASN A 1 112 ? 4.227 13.066 7.285 1.00 91.81 112 ASN A N 1
ATOM 883 C CA . ASN A 1 112 ? 5.473 13.268 6.540 1.00 91.81 112 ASN A CA 1
ATOM 884 C C . ASN A 1 112 ? 5.296 12.963 5.041 1.00 91.81 112 ASN A C 1
ATOM 886 O O . ASN A 1 112 ? 4.599 12.005 4.690 1.00 91.81 112 ASN A O 1
ATOM 890 N N . PRO A 1 113 ? 5.956 13.718 4.143 1.00 88.62 113 PRO A N 1
ATOM 891 C CA . PRO A 1 113 ? 5.849 13.499 2.703 1.00 88.62 113 PRO A CA 1
ATOM 892 C C . PRO A 1 113 ? 6.450 12.149 2.278 1.00 88.62 113 PRO A C 1
ATOM 894 O O . PRO A 1 113 ? 7.468 11.716 2.814 1.00 88.62 113 PRO A O 1
ATOM 897 N N . LEU A 1 114 ? 5.821 11.508 1.287 1.00 88.25 114 LEU A N 1
ATOM 898 C CA . LEU A 1 114 ? 6.277 10.250 0.667 1.00 88.25 114 LEU A CA 1
ATOM 899 C C . LEU A 1 114 ? 6.801 10.433 -0.765 1.00 88.25 114 LEU A C 1
ATOM 901 O O . LEU A 1 114 ? 7.540 9.595 -1.271 1.00 88.25 114 LEU A O 1
ATOM 905 N N . PHE A 1 115 ? 6.426 11.518 -1.436 1.00 82.06 115 PHE A N 1
ATOM 906 C CA . PHE A 1 115 ? 6.872 11.845 -2.789 1.00 82.06 115 PHE A CA 1
ATOM 907 C C . PHE A 1 115 ? 8.168 12.681 -2.750 1.00 82.06 115 PHE A C 1
ATOM 909 O O . PHE A 1 115 ? 8.425 13.361 -1.751 1.00 82.06 115 PHE A O 1
ATOM 916 N N . PRO A 1 116 ? 9.004 12.642 -3.807 1.00 80.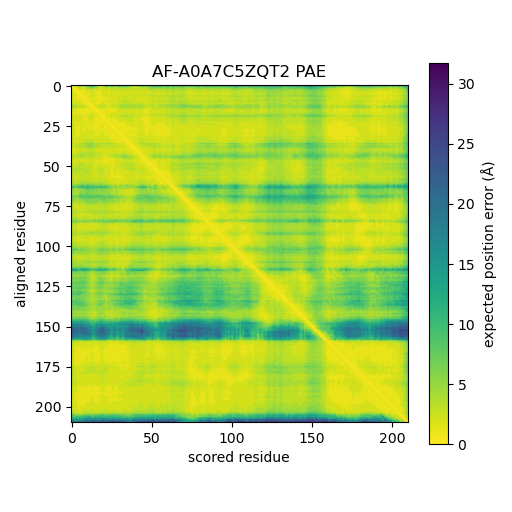94 116 PRO A N 1
ATOM 917 C CA . PRO A 1 116 ? 8.775 12.026 -5.121 1.00 80.94 116 PRO A CA 1
ATOM 918 C C . PRO A 1 116 ? 9.338 10.595 -5.240 1.00 80.94 116 PRO A C 1
ATOM 920 O O . PRO A 1 116 ? 9.991 10.267 -6.228 1.00 80.94 116 PRO A O 1
ATOM 923 N N . ALA A 1 117 ? 9.148 9.732 -4.234 1.00 85.25 117 ALA A N 1
ATOM 924 C CA . ALA A 1 117 ? 9.591 8.342 -4.313 1.00 85.25 117 ALA A CA 1
ATOM 925 C C . ALA A 1 117 ? 8.906 7.598 -5.471 1.00 85.25 117 ALA A C 1
ATOM 927 O O . ALA A 1 117 ? 7.684 7.449 -5.490 1.00 85.25 117 ALA A O 1
ATOM 928 N N . LYS A 1 118 ? 9.716 7.141 -6.427 1.00 86.69 118 LYS A N 1
ATOM 929 C CA . LYS A 1 118 ? 9.279 6.432 -7.633 1.00 86.69 118 LYS A CA 1
ATOM 930 C C . LYS A 1 118 ? 9.495 4.933 -7.508 1.00 86.69 118 LYS A C 1
ATOM 932 O O . LYS A 1 118 ? 10.400 4.483 -6.797 1.00 86.69 118 LYS A O 1
ATOM 937 N N . THR A 1 119 ? 8.723 4.187 -8.287 1.00 87.44 119 THR A N 1
ATOM 938 C CA . THR A 1 119 ? 8.981 2.774 -8.530 1.00 87.44 119 THR A CA 1
ATOM 939 C C . THR A 1 119 ? 10.341 2.552 -9.165 1.00 87.44 119 THR A C 1
ATOM 941 O O . THR A 1 119 ? 10.918 3.429 -9.818 1.00 87.44 119 THR A O 1
ATOM 944 N N . TYR A 1 120 ? 10.894 1.371 -8.921 1.00 88.38 120 TYR A N 1
ATOM 945 C CA . TYR A 1 120 ? 12.240 1.029 -9.331 1.00 88.38 120 TYR A CA 1
ATOM 946 C C . TYR A 1 120 ? 12.352 -0.440 -9.708 1.00 88.38 120 TYR A C 1
ATOM 948 O O . TYR A 1 120 ? 11.686 -1.311 -9.152 1.00 88.38 120 TYR A O 1
ATOM 956 N N . GLY A 1 121 ? 13.263 -0.722 -10.631 1.00 86.25 121 GLY A N 1
ATOM 957 C CA . GLY A 1 121 ? 13.558 -2.073 -11.086 1.00 86.25 121 GLY A CA 1
ATOM 958 C C . GLY A 1 121 ? 15.042 -2.233 -11.366 1.00 86.25 121 GLY A C 1
ATOM 959 O O . GLY A 1 121 ? 15.725 -1.278 -11.733 1.00 86.25 121 GLY A O 1
ATOM 960 N N . TYR A 1 122 ? 15.564 -3.443 -11.197 1.00 86.88 122 TYR A N 1
ATOM 961 C CA . TYR A 1 122 ? 16.943 -3.740 -11.569 1.00 86.88 122 TYR A CA 1
ATOM 962 C C . TYR A 1 122 ? 17.015 -4.140 -13.039 1.00 86.88 122 TYR A C 1
ATOM 964 O O . TYR A 1 122 ? 16.309 -5.046 -13.481 1.00 86.88 122 TYR A O 1
ATOM 972 N N . ILE A 1 123 ? 17.937 -3.532 -13.786 1.00 87.62 123 ILE A N 1
ATOM 973 C CA . ILE A 1 123 ? 18.156 -3.851 -15.203 1.00 87.62 123 ILE A CA 1
ATOM 974 C C . ILE A 1 123 ? 18.500 -5.330 -15.417 1.00 87.62 123 ILE A C 1
ATOM 976 O O . ILE A 1 123 ? 18.149 -5.912 -16.437 1.00 87.62 123 ILE A O 1
ATOM 980 N N . GLN A 1 124 ? 19.153 -5.959 -14.434 1.00 90.50 124 GLN A N 1
ATOM 981 C CA . GLN A 1 124 ? 19.482 -7.384 -14.465 1.00 90.50 124 GLN A CA 1
ATOM 982 C C . GLN A 1 124 ? 18.246 -8.288 -14.421 1.00 90.50 124 GLN A C 1
ATOM 984 O O . GLN A 1 124 ? 18.305 -9.403 -14.929 1.00 90.50 124 GLN A O 1
ATOM 989 N N . ASP A 1 125 ? 17.151 -7.822 -13.821 1.00 88.12 125 ASP A N 1
ATOM 990 C CA . ASP A 1 125 ? 15.924 -8.605 -13.661 1.00 88.12 125 ASP A CA 1
ATOM 991 C C . ASP A 1 125 ? 14.968 -8.400 -14.853 1.00 88.12 125 ASP A C 1
ATOM 993 O O . ASP A 1 125 ? 14.057 -9.197 -15.071 1.00 88.12 125 ASP A O 1
ATOM 997 N N . TYR A 1 126 ? 15.221 -7.387 -15.691 1.00 86.75 126 TYR A N 1
ATOM 998 C CA . TYR A 1 126 ? 14.396 -7.052 -16.852 1.00 86.75 126 TYR A CA 1
ATOM 999 C C . TYR A 1 126 ? 14.181 -8.210 -17.850 1.00 86.75 126 TYR A C 1
ATOM 1001 O O . TYR A 1 126 ? 13.036 -8.409 -18.256 1.00 86.75 126 TYR A O 1
ATOM 1009 N N . PRO A 1 127 ? 15.184 -9.045 -18.207 1.00 89.31 127 PRO A N 1
ATOM 1010 C CA . PRO A 1 127 ? 14.955 -10.189 -19.098 1.00 89.31 127 PRO A CA 1
ATOM 1011 C C . PRO A 1 127 ? 13.946 -11.205 -18.545 1.00 89.31 127 PRO A C 1
ATOM 1013 O O . PRO A 1 127 ? 13.159 -11.772 -19.299 1.00 89.31 127 PRO A O 1
ATOM 1016 N N . ILE A 1 128 ? 13.944 -11.420 -17.225 1.00 88.88 128 ILE A N 1
ATOM 1017 C CA . ILE A 1 128 ? 12.993 -12.317 -16.554 1.00 88.88 128 ILE A CA 1
ATOM 1018 C C . ILE A 1 128 ? 11.599 -11.682 -16.556 1.00 88.88 128 ILE A C 1
ATOM 1020 O O . ILE A 1 128 ? 10.622 -12.348 -16.892 1.00 88.88 128 ILE A O 1
ATOM 1024 N N . LEU A 1 129 ? 11.503 -10.382 -16.251 1.00 87.38 129 LEU A N 1
ATOM 1025 C CA . LEU A 1 129 ? 10.235 -9.647 -16.301 1.00 87.38 129 LEU A CA 1
ATOM 1026 C C . LEU A 1 129 ? 9.601 -9.711 -17.697 1.00 87.38 129 LEU A C 1
ATOM 1028 O O . LEU A 1 129 ? 8.409 -9.990 -17.809 1.00 87.38 129 LEU A O 1
ATOM 1032 N N . GLN A 1 130 ? 10.399 -9.570 -18.759 1.00 86.19 130 GLN A N 1
ATOM 1033 C CA . GLN A 1 130 ? 9.919 -9.705 -20.137 1.00 86.19 130 GLN A CA 1
ATOM 1034 C C . GLN A 1 130 ? 9.326 -11.091 -20.424 1.00 86.19 130 GLN A C 1
ATOM 1036 O O . GLN A 1 130 ? 8.257 -11.177 -21.030 1.00 86.19 130 GLN A O 1
ATOM 1041 N N . GLN A 1 131 ? 9.969 -12.170 -19.964 1.00 89.06 131 GLN A N 1
ATOM 1042 C CA . GLN A 1 131 ? 9.448 -13.538 -20.121 1.00 89.06 131 GLN A CA 1
ATOM 1043 C C . GLN A 1 131 ? 8.113 -13.739 -19.395 1.00 89.06 131 GLN A C 1
ATOM 1045 O O . GLN A 1 131 ? 7.247 -14.465 -19.879 1.00 89.06 131 GLN A O 1
ATOM 1050 N N . LEU A 1 132 ? 7.928 -13.058 -18.263 1.00 86.25 132 LEU A N 1
ATOM 1051 C CA . LEU A 1 132 ? 6.689 -13.067 -17.486 1.00 86.25 132 LEU A CA 1
ATOM 1052 C C . LEU A 1 132 ? 5.637 -12.075 -18.006 1.00 86.25 132 LEU A C 1
ATOM 1054 O O . LEU A 1 132 ? 4.574 -11.948 -17.407 1.00 86.25 132 LEU A O 1
ATOM 1058 N N . ASN A 1 133 ? 5.897 -11.389 -19.126 1.00 85.69 133 ASN A N 1
ATOM 1059 C CA . ASN A 1 133 ? 5.056 -10.314 -19.657 1.00 85.69 133 ASN A CA 1
ATOM 1060 C C . ASN A 1 133 ? 4.846 -9.130 -18.685 1.00 85.69 133 ASN A C 1
ATOM 1062 O O . ASN A 1 133 ? 3.859 -8.407 -18.821 1.00 85.69 133 ASN A O 1
ATOM 1066 N N . LEU A 1 134 ? 5.779 -8.904 -17.760 1.00 86.19 134 LEU A N 1
ATOM 1067 C CA . LEU A 1 134 ? 5.778 -7.810 -16.784 1.00 86.19 134 LEU A CA 1
ATOM 1068 C C . LEU A 1 134 ? 6.657 -6.637 -17.252 1.00 86.19 134 LEU A C 1
ATOM 1070 O O . LEU A 1 134 ? 7.534 -6.803 -18.101 1.00 86.19 134 LEU A O 1
ATOM 1074 N N . GLY A 1 135 ? 6.428 -5.441 -16.696 1.00 82.94 135 GLY A N 1
ATOM 1075 C CA . GLY A 1 135 ? 7.282 -4.262 -16.924 1.00 82.94 135 GLY A CA 1
ATOM 1076 C C . GLY A 1 135 ? 7.293 -3.734 -18.365 1.00 82.94 135 GLY A C 1
ATOM 1077 O O . GLY A 1 135 ? 8.256 -3.094 -18.783 1.00 82.94 135 GLY A O 1
ATOM 1078 N N . LYS A 1 136 ? 6.248 -4.016 -19.159 1.00 85.25 136 LYS A N 1
ATOM 1079 C CA . LYS A 1 136 ? 6.177 -3.623 -20.582 1.00 85.25 136 LYS A CA 1
ATOM 1080 C C . LYS A 1 136 ? 6.093 -2.111 -20.798 1.00 85.25 136 LYS A C 1
ATOM 1082 O O . LYS A 1 136 ? 6.541 -1.636 -21.835 1.00 85.25 136 LYS A O 1
ATOM 1087 N N . GLY A 1 137 ? 5.508 -1.387 -19.844 1.00 84.56 137 GLY A N 1
ATOM 1088 C CA . GLY A 1 137 ? 5.392 0.073 -19.868 1.00 84.56 137 GLY A CA 1
ATOM 1089 C C . GLY A 1 137 ? 6.529 0.803 -19.153 1.00 84.56 137 GLY A C 1
ATOM 1090 O O . GLY A 1 137 ? 6.495 2.026 -19.080 1.00 84.56 137 GLY A O 1
ATOM 1091 N N . SER A 1 138 ? 7.512 0.084 -18.602 1.00 86.44 138 SER A N 1
ATOM 1092 C CA . SER A 1 138 ? 8.591 0.694 -17.826 1.00 86.44 138 SER A CA 1
ATOM 1093 C C . SER A 1 138 ? 9.581 1.429 -18.726 1.00 86.44 138 SER A C 1
ATOM 1095 O O . SER A 1 138 ? 10.137 0.853 -19.663 1.00 86.44 138 SER A O 1
ATOM 1097 N N . ASP A 1 139 ? 9.858 2.684 -18.392 1.00 88.19 139 ASP A N 1
ATOM 1098 C CA . ASP A 1 139 ? 10.857 3.523 -19.046 1.00 88.19 139 ASP A CA 1
ATOM 1099 C C . ASP A 1 139 ? 11.603 4.394 -18.008 1.00 88.19 139 ASP A C 1
ATOM 1101 O O . ASP A 1 139 ? 11.241 4.404 -16.830 1.00 88.19 139 ASP A O 1
ATOM 1105 N N . PRO A 1 140 ? 12.666 5.126 -18.389 1.00 85.19 140 PRO A N 1
ATOM 1106 C CA . PRO A 1 140 ? 13.390 5.988 -17.451 1.00 85.19 140 PRO A CA 1
ATOM 1107 C C . PRO A 1 140 ? 12.595 7.188 -16.908 1.00 85.19 140 PRO A C 1
ATOM 1109 O O . PRO A 1 140 ? 13.069 7.845 -15.982 1.00 85.19 140 PRO A O 1
ATOM 1112 N N . PHE A 1 141 ? 11.441 7.523 -17.494 1.00 87.56 141 PHE A N 1
ATOM 1113 C CA . PHE A 1 141 ? 10.574 8.595 -17.005 1.00 87.56 141 PHE A CA 1
ATOM 1114 C C . PHE A 1 141 ? 9.747 8.110 -15.810 1.00 87.56 141 PHE A C 1
ATOM 1116 O O . PHE A 1 141 ? 9.688 8.802 -14.787 1.00 87.56 141 PHE A O 1
ATOM 1123 N N . ASN A 1 142 ? 9.174 6.909 -15.915 1.00 86.00 142 ASN A N 1
ATOM 1124 C CA . ASN A 1 142 ? 8.297 6.331 -14.899 1.00 86.00 142 ASN A CA 1
ATOM 1125 C C . ASN A 1 142 ? 8.981 5.343 -13.941 1.00 86.00 142 ASN A C 1
ATOM 1127 O O . ASN A 1 142 ? 8.433 5.032 -12.895 1.00 86.00 142 ASN A O 1
ATOM 1131 N N . THR A 1 143 ? 10.174 4.842 -14.254 1.00 87.31 143 THR A N 1
ATOM 1132 C CA . THR A 1 143 ? 10.841 3.809 -13.452 1.00 87.31 143 THR A CA 1
ATOM 1133 C C . THR A 1 143 ? 12.296 4.182 -13.196 1.00 87.31 143 THR A C 1
ATOM 1135 O O . THR A 1 143 ? 13.077 4.426 -14.117 1.00 87.31 143 THR A O 1
ATOM 1138 N N . LEU A 1 144 ? 12.714 4.152 -11.929 1.00 87.00 144 LEU A N 1
ATOM 1139 C CA . LEU A 1 144 ? 14.128 4.250 -11.576 1.00 87.00 144 LEU A CA 1
ATOM 1140 C C . LEU A 1 144 ? 14.838 2.929 -11.905 1.00 87.00 144 LEU A C 1
ATOM 1142 O O . LEU A 1 144 ? 14.652 1.910 -11.240 1.00 87.00 144 LEU A O 1
ATOM 1146 N N . ILE A 1 145 ? 15.678 2.947 -12.940 1.00 86.12 145 ILE A N 1
ATOM 1147 C CA . ILE A 1 145 ? 16.425 1.765 -13.385 1.00 86.12 145 ILE A CA 1
ATOM 1148 C C . ILE A 1 145 ? 17.721 1.642 -12.581 1.00 86.12 145 ILE A C 1
ATOM 1150 O O . ILE A 1 145 ? 18.659 2.430 -12.731 1.00 86.12 145 ILE A O 1
ATOM 1154 N N . LEU A 1 146 ? 17.788 0.615 -11.741 1.00 85.12 146 LEU A N 1
ATOM 1155 C CA . LEU A 1 146 ? 18.933 0.304 -10.896 1.00 85.12 146 LEU A CA 1
ATOM 1156 C C . LEU A 1 146 ? 19.825 -0.764 -11.528 1.00 85.12 146 LEU A C 1
ATOM 1158 O O . LEU A 1 146 ? 19.416 -1.547 -12.383 1.00 85.12 146 LEU A O 1
ATOM 1162 N N . SER A 1 147 ? 21.068 -0.832 -11.058 1.00 84.00 147 SER A N 1
ATOM 1163 C CA . SER A 1 147 ? 22.001 -1.899 -11.406 1.00 84.00 147 SER A CA 1
ATOM 1164 C C . SER A 1 147 ? 22.609 -2.474 -10.139 1.00 84.00 147 SER A C 1
ATOM 1166 O O . SER A 1 147 ? 23.161 -1.725 -9.338 1.00 84.00 147 SER A O 1
ATOM 1168 N N . LYS A 1 148 ? 22.581 -3.803 -9.991 1.00 80.81 148 LYS A N 1
ATOM 1169 C CA . LYS A 1 148 ? 23.189 -4.519 -8.850 1.00 80.81 148 LYS A CA 1
ATOM 1170 C C . LYS A 1 148 ? 24.689 -4.219 -8.675 1.00 80.81 148 LYS A C 1
ATOM 1172 O O . LYS A 1 148 ? 25.216 -4.366 -7.581 1.00 80.81 148 LYS A O 1
ATOM 1177 N N . ASN A 1 149 ? 25.356 -3.752 -9.735 1.00 79.31 149 ASN A N 1
ATOM 1178 C CA . ASN A 1 149 ? 26.796 -3.476 -9.760 1.00 79.31 149 ASN A CA 1
ATOM 1179 C C . ASN A 1 149 ? 27.156 -1.999 -9.525 1.00 79.31 149 ASN A C 1
ATOM 1181 O O . ASN A 1 149 ? 28.334 -1.650 -9.592 1.00 79.31 149 ASN A O 1
ATOM 1185 N N . LYS A 1 150 ? 26.177 -1.110 -9.318 1.00 73.38 150 LYS A N 1
ATOM 1186 C CA . LYS A 1 150 ? 26.427 0.313 -9.058 1.00 73.38 150 LYS A CA 1
ATOM 1187 C C . LYS A 1 150 ? 25.869 0.700 -7.689 1.00 73.38 150 LYS A C 1
ATOM 1189 O O . LYS A 1 150 ? 24.744 0.313 -7.378 1.00 73.38 150 LYS A O 1
ATOM 1194 N N . PRO A 1 151 ? 26.616 1.476 -6.881 1.00 65.50 151 PRO A N 1
ATOM 1195 C CA . PRO A 1 151 ? 26.069 2.029 -5.655 1.00 65.50 151 PRO A CA 1
ATOM 1196 C C . PRO A 1 151 ? 24.876 2.926 -5.991 1.00 65.50 151 PRO A C 1
ATOM 1198 O O . PRO A 1 151 ? 24.890 3.684 -6.963 1.00 65.50 151 PRO A O 1
ATOM 1201 N N . ILE A 1 152 ? 23.830 2.801 -5.186 1.00 65.38 152 ILE A N 1
ATOM 1202 C CA . ILE A 1 152 ? 22.597 3.557 -5.340 1.00 65.38 152 ILE A CA 1
ATOM 1203 C C . ILE A 1 152 ? 22.812 4.945 -4.723 1.00 65.38 152 ILE A C 1
ATOM 1205 O O . ILE A 1 152 ? 22.797 5.102 -3.502 1.00 65.38 152 ILE A O 1
ATOM 1209 N N . ASN A 1 153 ? 23.008 5.959 -5.565 1.00 53.38 153 ASN A N 1
ATOM 1210 C CA . ASN A 1 153 ? 22.949 7.356 -5.134 1.00 53.38 153 ASN A CA 1
ATOM 1211 C C . ASN A 1 153 ? 21.465 7.732 -4.949 1.00 53.38 153 ASN A C 1
ATOM 1213 O O . ASN A 1 153 ? 20.678 7.507 -5.861 1.00 53.38 153 ASN A O 1
ATOM 1217 N N . ASN A 1 154 ? 21.087 8.289 -3.792 1.00 56.97 154 ASN A N 1
ATOM 1218 C CA . ASN A 1 154 ? 19.702 8.570 -3.352 1.00 56.97 154 ASN A CA 1
ATOM 1219 C C . ASN A 1 154 ? 18.854 7.363 -2.905 1.00 56.97 154 ASN A C 1
ATOM 1221 O O . ASN A 1 154 ? 17.727 7.170 -3.359 1.00 56.97 154 ASN A O 1
ATOM 1225 N N . LEU A 1 155 ? 19.339 6.634 -1.890 1.00 59.25 155 LEU A N 1
ATOM 1226 C CA . LEU A 1 155 ? 18.532 5.664 -1.130 1.00 59.25 155 LEU A CA 1
ATOM 1227 C C . LEU A 1 155 ? 17.188 6.249 -0.659 1.00 59.25 155 LEU A C 1
ATOM 1229 O O . LEU A 1 155 ? 16.187 5.546 -0.674 1.00 59.25 155 LEU A O 1
ATOM 1233 N N . PHE A 1 156 ? 17.155 7.533 -0.280 1.00 55.16 156 PHE A N 1
ATOM 1234 C CA . PHE A 1 156 ? 15.970 8.196 0.277 1.00 55.16 156 PHE A CA 1
ATOM 1235 C C . PHE A 1 156 ? 14.738 8.098 -0.639 1.00 55.16 156 PHE A C 1
ATOM 1237 O O . PHE A 1 156 ? 13.661 7.774 -0.156 1.00 55.16 156 PHE A O 1
ATOM 1244 N N . LEU A 1 157 ? 14.891 8.288 -1.956 1.00 59.34 157 LEU A N 1
ATOM 1245 C CA . LEU A 1 157 ? 13.771 8.234 -2.910 1.00 59.34 157 LEU A CA 1
ATOM 1246 C C . LEU A 1 157 ? 13.287 6.808 -3.202 1.00 59.34 157 LEU A C 1
ATOM 1248 O O . LEU A 1 157 ? 12.127 6.611 -3.528 1.00 59.34 157 LEU A O 1
ATOM 1252 N N . LEU A 1 158 ? 14.156 5.808 -3.078 1.00 65.88 158 LEU A N 1
ATOM 1253 C CA . LEU A 1 158 ? 13.812 4.406 -3.351 1.00 65.88 158 LEU A CA 1
ATOM 1254 C C . LEU A 1 158 ? 13.151 3.737 -2.148 1.00 65.88 158 LEU A C 1
ATOM 1256 O O . LEU A 1 158 ? 12.317 2.847 -2.268 1.00 65.88 158 LEU A O 1
ATOM 1260 N N . ASN A 1 159 ? 13.536 4.191 -0.967 1.00 70.50 159 ASN A N 1
ATOM 1261 C CA . ASN A 1 159 ? 13.202 3.560 0.288 1.00 70.50 159 ASN A CA 1
ATOM 1262 C C . ASN A 1 159 ? 11.760 3.850 0.735 1.00 70.50 159 ASN A C 1
ATOM 1264 O O . ASN A 1 159 ? 11.081 2.945 1.222 1.00 70.50 159 ASN A O 1
ATOM 1268 N N . TYR A 1 160 ? 11.243 5.062 0.498 1.00 88.62 160 TYR A N 1
ATOM 1269 C CA . TYR A 1 160 ? 9.825 5.351 0.760 1.00 88.62 160 TYR A CA 1
ATOM 1270 C C . TYR A 1 160 ? 8.879 4.665 -0.221 1.00 88.62 160 TYR A C 1
ATOM 1272 O O . TYR A 1 160 ? 7.712 4.496 0.112 1.00 88.62 160 TYR A O 1
ATOM 1280 N N . HIS A 1 161 ? 9.357 4.205 -1.381 1.00 91.94 161 HIS A N 1
ATOM 1281 C CA . HIS A 1 161 ? 8.502 3.507 -2.336 1.00 91.94 161 HIS A CA 1
ATOM 1282 C C . HIS A 1 161 ? 7.893 2.231 -1.738 1.00 91.94 161 HIS A C 1
ATOM 1284 O O . HIS A 1 161 ? 6.708 1.978 -1.887 1.00 91.94 161 HIS A O 1
ATOM 1290 N N . LYS A 1 162 ? 8.653 1.485 -0.928 1.00 93.19 162 LYS A N 1
ATOM 1291 C CA . LYS A 1 162 ? 8.107 0.315 -0.222 1.00 93.19 162 LYS A CA 1
ATOM 1292 C C . LYS A 1 162 ? 7.075 0.669 0.850 1.00 93.19 162 LYS A C 1
ATOM 1294 O O . LYS A 1 162 ? 6.241 -0.167 1.187 1.00 93.19 162 LYS A O 1
ATOM 1299 N N . ILE A 1 163 ? 7.130 1.888 1.387 1.00 95.44 163 ILE A N 1
ATOM 1300 C CA . ILE A 1 163 ? 6.099 2.416 2.287 1.00 95.44 163 ILE A CA 1
ATOM 1301 C C . ILE A 1 163 ? 4.866 2.843 1.479 1.00 95.44 163 ILE A C 1
ATOM 1303 O O . ILE A 1 163 ? 3.757 2.567 1.919 1.00 95.44 163 ILE A O 1
ATOM 1307 N N . ILE A 1 164 ? 5.046 3.443 0.296 1.00 96.25 164 ILE A N 1
ATOM 1308 C CA . ILE A 1 164 ? 3.958 3.741 -0.651 1.00 96.25 164 ILE A CA 1
ATOM 1309 C C . ILE A 1 164 ? 3.202 2.457 -1.011 1.00 96.25 164 ILE A C 1
ATOM 1311 O O . ILE A 1 164 ? 1.992 2.404 -0.806 1.00 96.25 164 ILE A O 1
ATOM 1315 N N . ASP A 1 165 ? 3.918 1.415 -1.451 1.00 96.94 165 ASP A N 1
ATOM 1316 C CA . ASP A 1 165 ? 3.348 0.096 -1.761 1.00 96.94 165 ASP A CA 1
ATOM 1317 C C . ASP A 1 165 ? 2.526 -0.427 -0.580 1.00 96.94 165 ASP A C 1
ATOM 1319 O O . ASP A 1 165 ? 1.356 -0.773 -0.715 1.00 96.94 165 ASP A O 1
ATOM 1323 N N . PHE A 1 166 ? 3.129 -0.428 0.613 1.00 97.81 166 PHE A N 1
ATOM 1324 C CA . PHE A 1 166 ? 2.477 -0.898 1.828 1.00 97.81 166 PHE A CA 1
ATOM 1325 C C . PHE A 1 166 ? 1.199 -0.118 2.151 1.00 97.81 166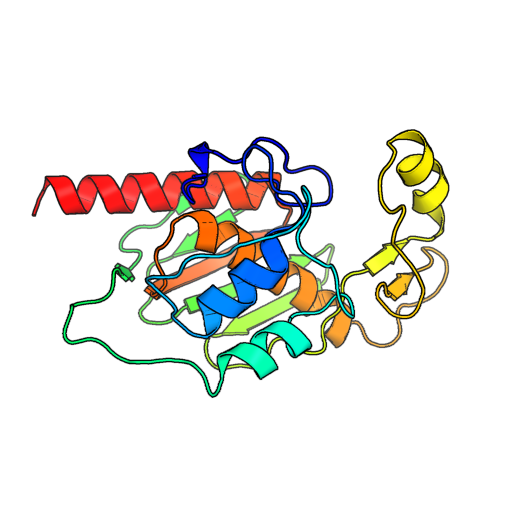 PHE A C 1
ATOM 1327 O O . PHE A 1 166 ? 0.171 -0.728 2.427 1.00 97.81 166 PHE A O 1
ATOM 1334 N N . LEU A 1 167 ? 1.235 1.214 2.117 1.00 98.25 167 LEU A N 1
ATOM 1335 C CA . LEU A 1 167 ? 0.066 2.044 2.415 1.00 98.25 167 LEU A CA 1
ATOM 1336 C C . LEU A 1 167 ? -1.055 1.841 1.391 1.00 98.25 167 LEU A C 1
ATOM 1338 O O . LEU A 1 167 ? -2.222 1.764 1.779 1.00 98.25 167 LEU A O 1
ATOM 1342 N N . GLY A 1 168 ? -0.705 1.70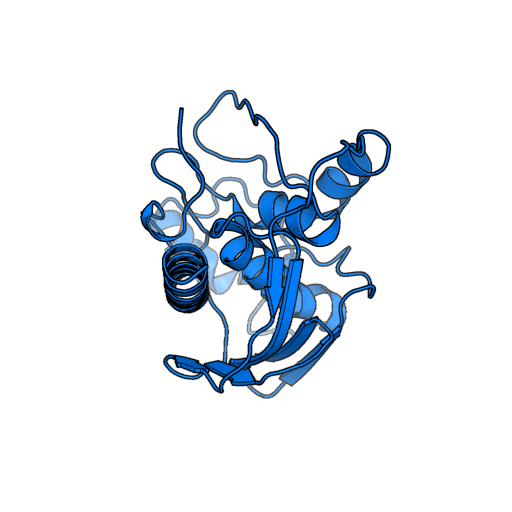5 0.110 1.00 98.25 168 GLY A N 1
ATOM 1343 C CA . GLY A 1 168 ? -1.650 1.357 -0.948 1.00 98.25 168 GLY A CA 1
ATOM 1344 C C . GLY A 1 168 ? -2.319 0.008 -0.712 1.00 98.25 168 GLY A C 1
ATOM 1345 O O . GLY A 1 168 ? -3.546 -0.094 -0.724 1.00 98.25 168 GLY A O 1
ATOM 1346 N N . ASP A 1 169 ? -1.522 -1.010 -0.403 1.00 98.56 169 ASP A N 1
ATOM 1347 C CA . ASP A 1 169 ? -2.005 -2.362 -0.131 1.00 98.56 169 ASP A CA 1
ATOM 1348 C C . ASP A 1 169 ? -2.879 -2.423 1.127 1.00 98.56 169 ASP A C 1
ATOM 1350 O O . ASP A 1 169 ? -3.904 -3.103 1.142 1.00 98.56 169 ASP A O 1
ATOM 1354 N N . ILE A 1 170 ? -2.528 -1.684 2.183 1.00 98.19 170 ILE A N 1
ATOM 1355 C CA . ILE A 1 170 ? -3.346 -1.577 3.399 1.00 98.19 170 ILE A CA 1
ATOM 1356 C C . ILE A 1 170 ? -4.692 -0.911 3.109 1.00 98.19 170 ILE A C 1
ATOM 1358 O O . ILE A 1 170 ? -5.717 -1.313 3.669 1.00 98.19 170 ILE A O 1
ATOM 1362 N N . TYR A 1 171 ? -4.734 0.077 2.218 1.00 98.31 171 TYR A N 1
ATOM 1363 C CA . TYR A 1 171 ? -5.972 0.780 1.891 1.00 98.31 171 TYR A CA 1
ATOM 1364 C C . TYR A 1 171 ? -6.964 -0.056 1.075 1.00 98.31 171 TYR A C 1
ATOM 1366 O O . TYR A 1 171 ? -8.135 0.306 0.989 1.00 98.31 171 TYR A O 1
ATOM 1374 N N . THR A 1 172 ? -6.580 -1.248 0.605 1.00 98.12 172 THR A N 1
ATOM 1375 C CA . THR A 1 172 ? -7.549 -2.239 0.100 1.00 98.12 172 THR A CA 1
ATOM 1376 C C . THR A 1 172 ? -8.638 -2.579 1.125 1.00 98.12 172 THR A C 1
ATOM 1378 O O . THR A 1 172 ? -9.725 -3.010 0.751 1.00 98.12 172 THR A O 1
ATOM 1381 N N . THR A 1 173 ? -8.389 -2.352 2.420 1.00 97.31 173 THR A N 1
ATOM 1382 C CA . THR A 1 173 ? -9.384 -2.484 3.499 1.00 97.31 173 THR A CA 1
ATOM 1383 C C . THR A 1 173 ? -10.519 -1.458 3.430 1.00 97.31 173 THR A C 1
ATOM 1385 O O . THR A 1 173 ? -11.548 -1.657 4.072 1.00 97.31 173 THR A O 1
ATOM 1388 N N . ASN A 1 174 ? -10.345 -0.369 2.672 1.00 95.69 174 ASN A N 1
ATOM 1389 C CA . ASN A 1 174 ? -11.228 0.799 2.637 1.00 95.69 174 ASN A CA 1
ATOM 1390 C C . ASN A 1 174 ? -11.411 1.481 4.013 1.00 95.69 174 ASN A C 1
ATOM 1392 O O . ASN A 1 174 ? -12.476 2.020 4.326 1.00 95.69 174 ASN A O 1
ATOM 1396 N N . ILE A 1 175 ? -10.375 1.432 4.858 1.00 96.25 175 ILE A N 1
ATOM 1397 C CA . ILE A 1 175 ? -10.322 2.110 6.160 1.00 96.25 175 ILE A CA 1
ATOM 1398 C C . ILE A 1 175 ? -9.301 3.259 6.054 1.00 96.25 175 ILE A C 1
ATOM 1400 O O . ILE A 1 175 ? -8.098 3.012 6.159 1.00 96.25 175 ILE A O 1
ATOM 1404 N N . PRO A 1 176 ? -9.735 4.515 5.838 1.00 94.62 176 PRO A N 1
ATOM 1405 C CA . PRO A 1 176 ? -8.829 5.650 5.638 1.00 94.62 176 PRO A CA 1
ATOM 1406 C C . PRO A 1 176 ? -8.079 6.066 6.909 1.00 94.62 176 PRO A C 1
ATOM 1408 O O . PRO A 1 176 ? -7.000 6.659 6.834 1.00 94.62 176 PRO A O 1
ATOM 1411 N N . TYR A 1 177 ? -8.615 5.751 8.089 1.00 96.12 177 TYR A N 1
ATOM 1412 C CA . TYR A 1 177 ? -8.005 6.099 9.371 1.00 96.12 177 TYR A CA 1
ATOM 1413 C C . TYR A 1 177 ? -7.574 4.840 10.117 1.00 96.12 177 TYR A C 1
ATOM 1415 O O . TYR A 1 177 ? -8.389 4.186 10.761 1.00 96.12 177 TYR A O 1
ATOM 1423 N N . ILE A 1 178 ? -6.286 4.509 10.061 1.00 97.38 178 ILE A N 1
ATOM 1424 C CA . ILE A 1 178 ? -5.697 3.399 10.817 1.00 97.38 178 ILE A CA 1
ATOM 1425 C C . ILE A 1 178 ? -4.621 3.960 11.743 1.00 97.38 178 ILE A C 1
ATOM 1427 O O . ILE A 1 178 ? -3.780 4.723 11.282 1.00 97.38 178 ILE A O 1
ATOM 1431 N N . SER A 1 179 ? -4.615 3.574 13.022 1.00 98.06 179 SER A N 1
ATOM 1432 C CA . SER A 1 179 ? -3.543 3.930 13.967 1.00 98.06 179 SER A CA 1
ATOM 1433 C C . SER A 1 179 ? -2.871 2.702 14.576 1.00 98.06 179 SER A C 1
ATOM 1435 O O . SER A 1 179 ? -3.529 1.718 14.921 1.00 98.06 179 SER A O 1
ATOM 1437 N N . GLY A 1 180 ? -1.544 2.755 14.686 1.00 98.44 180 GLY A N 1
ATOM 1438 C CA . GLY A 1 180 ? -0.676 1.653 15.089 1.00 98.44 180 GLY A CA 1
ATOM 1439 C C . GLY A 1 180 ? 0.765 1.864 14.617 1.00 98.44 180 GLY A C 1
ATOM 1440 O O . GLY A 1 180 ? 1.022 2.625 13.683 1.00 98.44 180 GLY A O 1
ATOM 1441 N N . ILE A 1 181 ? 1.707 1.173 15.257 1.00 98.75 181 ILE A N 1
ATOM 1442 C CA . ILE A 1 181 ? 3.110 1.127 14.823 1.00 98.75 181 ILE A CA 1
ATOM 1443 C C . ILE A 1 181 ? 3.335 -0.183 14.076 1.00 98.75 181 ILE A C 1
ATOM 1445 O O . ILE A 1 181 ? 3.141 -1.253 14.648 1.00 98.75 181 ILE A O 1
ATOM 1449 N N . PHE A 1 182 ? 3.769 -0.099 12.825 1.00 98.62 182 PHE A N 1
ATOM 1450 C CA . PHE A 1 182 ? 4.011 -1.228 11.936 1.00 98.62 182 PHE A CA 1
ATOM 1451 C C . PHE A 1 182 ? 5.509 -1.438 11.743 1.00 98.62 182 PHE A C 1
ATOM 1453 O O . PHE A 1 182 ? 6.192 -0.574 11.203 1.00 98.62 182 PHE A O 1
ATOM 1460 N N . PHE A 1 183 ? 6.019 -2.598 12.136 1.00 98.44 183 PHE A N 1
ATOM 1461 C CA . PHE A 1 183 ? 7.359 -3.061 11.794 1.00 98.44 183 PHE A CA 1
ATOM 1462 C C . PHE A 1 183 ? 7.258 -4.026 10.619 1.00 98.44 183 PHE A C 1
ATOM 1464 O O . PHE A 1 183 ? 6.622 -5.073 10.723 1.00 98.44 183 PHE A O 1
ATOM 1471 N N . LEU A 1 184 ? 7.879 -3.660 9.502 1.00 97.81 184 LEU A N 1
ATOM 1472 C CA . LEU A 1 184 ? 7.834 -4.380 8.238 1.00 97.81 184 LEU A CA 1
ATOM 1473 C C . LEU A 1 184 ? 9.230 -4.895 7.902 1.00 97.81 184 LEU A C 1
ATOM 1475 O O . LEU A 1 184 ? 10.165 -4.105 7.781 1.00 97.81 184 LEU A O 1
ATOM 1479 N N . ASN A 1 185 ? 9.376 -6.201 7.703 1.00 96.25 185 ASN A N 1
ATOM 1480 C CA . ASN A 1 185 ? 10.632 -6.798 7.261 1.00 96.25 185 ASN A CA 1
ATOM 1481 C C . ASN A 1 185 ? 10.548 -7.224 5.788 1.00 96.25 185 ASN A C 1
ATOM 1483 O O . ASN A 1 185 ? 9.742 -8.077 5.414 1.00 96.25 185 ASN A O 1
ATOM 1487 N N . ASN A 1 186 ? 11.388 -6.610 4.952 1.00 93.88 186 ASN A N 1
ATOM 1488 C CA . ASN A 1 186 ? 11.472 -6.799 3.503 1.00 93.88 186 ASN A CA 1
ATOM 1489 C C . ASN A 1 186 ? 10.080 -6.880 2.849 1.00 93.88 186 ASN A C 1
ATOM 1491 O O . ASN A 1 186 ? 9.669 -7.957 2.390 1.00 93.88 186 ASN A O 1
ATOM 1495 N N . PRO A 1 187 ? 9.313 -5.773 2.873 1.00 95.25 187 PRO A N 1
ATOM 1496 C CA . PRO A 1 187 ? 7.918 -5.815 2.492 1.00 95.25 187 PRO A CA 1
ATOM 1497 C C . PRO A 1 187 ? 7.685 -6.077 1.008 1.00 95.25 187 PRO A C 1
ATOM 1499 O O . PRO A 1 187 ? 8.508 -5.751 0.153 1.00 95.25 187 PRO A O 1
ATOM 1502 N N . ASN A 1 188 ? 6.537 -6.686 0.720 1.00 95.38 188 ASN A N 1
ATOM 1503 C CA . ASN A 1 188 ? 6.052 -6.969 -0.625 1.00 95.38 188 ASN A CA 1
ATOM 1504 C C . ASN A 1 188 ? 4.525 -7.120 -0.603 1.00 95.38 188 ASN A C 1
ATOM 1506 O O . ASN A 1 188 ? 3.955 -7.437 0.443 1.00 95.38 188 ASN A O 1
ATOM 1510 N N . HIS A 1 189 ? 3.885 -6.985 -1.764 1.00 97.50 189 HIS A N 1
ATOM 1511 C CA . HIS A 1 189 ? 2.425 -7.005 -1.893 1.00 97.50 189 HIS A CA 1
ATOM 1512 C C . HIS A 1 189 ? 1.765 -8.265 -1.317 1.00 97.50 189 HIS A C 1
ATOM 1514 O O . HIS A 1 189 ? 0.669 -8.205 -0.770 1.00 97.50 189 HIS A O 1
ATOM 1520 N N . THR A 1 190 ? 2.447 -9.417 -1.344 1.00 97.69 190 THR A N 1
ATOM 1521 C CA . THR A 1 190 ? 1.900 -10.663 -0.780 1.00 97.69 190 THR A CA 1
ATOM 1522 C C . THR A 1 190 ? 1.782 -10.581 0.740 1.00 97.69 190 THR A C 1
ATOM 1524 O O . THR A 1 190 ? 0.746 -10.931 1.308 1.00 97.69 190 THR A O 1
ATOM 1527 N N . LYS A 1 191 ? 2.833 -10.108 1.416 1.00 97.56 191 LYS A N 1
ATOM 1528 C CA . LYS A 1 191 ? 2.831 -9.906 2.872 1.00 97.56 191 LYS A CA 1
ATOM 1529 C C . LYS A 1 191 ? 1.891 -8.779 3.278 1.00 97.56 191 LYS A C 1
ATOM 1531 O O . LYS A 1 191 ? 1.129 -8.934 4.232 1.00 97.56 191 LYS A O 1
ATOM 1536 N N . ASN A 1 192 ? 1.906 -7.688 2.517 1.00 98.25 192 ASN A N 1
ATOM 1537 C CA . ASN A 1 192 ? 1.036 -6.537 2.726 1.00 98.25 192 ASN A CA 1
ATOM 1538 C C . ASN A 1 192 ? -0.442 -6.943 2.639 1.00 98.25 192 ASN A C 1
ATOM 1540 O O . ASN A 1 192 ? -1.219 -6.629 3.539 1.00 98.25 192 ASN A O 1
ATOM 1544 N N . ASN A 1 193 ? -0.823 -7.738 1.635 1.00 98.50 193 ASN A N 1
ATOM 1545 C CA . ASN A 1 193 ? -2.196 -8.222 1.518 1.00 98.50 193 ASN A CA 1
ATOM 1546 C C . ASN A 1 193 ? -2.592 -9.124 2.702 1.00 98.50 193 ASN A C 1
ATOM 1548 O O . ASN A 1 193 ? -3.691 -9.002 3.234 1.00 98.50 193 ASN A O 1
ATOM 1552 N N . LYS A 1 194 ? -1.691 -9.985 3.199 1.00 98.31 194 LYS A N 1
ATOM 1553 C CA . LYS A 1 194 ? -1.975 -10.824 4.383 1.00 98.31 194 LYS A CA 1
ATOM 1554 C C . LYS A 1 194 ? -2.284 -9.996 5.632 1.00 98.31 194 LYS A C 1
ATOM 1556 O O . LYS A 1 194 ? -3.217 -10.330 6.366 1.00 98.31 194 LYS A O 1
ATOM 1561 N N . ILE A 1 195 ? -1.534 -8.921 5.881 1.00 98.19 195 ILE A N 1
ATOM 1562 C CA . ILE A 1 195 ? -1.827 -8.016 7.003 1.00 98.19 195 ILE A CA 1
ATOM 1563 C C . ILE A 1 195 ? -3.077 -7.168 6.748 1.00 98.19 195 ILE A C 1
ATOM 1565 O O . ILE A 1 195 ? -3.854 -6.982 7.684 1.00 98.19 195 ILE A O 1
ATOM 1569 N N . ALA A 1 196 ? -3.351 -6.758 5.506 1.00 98.31 196 ALA A N 1
ATOM 1570 C CA . ALA A 1 196 ? -4.592 -6.073 5.137 1.00 98.31 196 ALA A CA 1
ATOM 1571 C C . ALA A 1 196 ? -5.833 -6.948 5.404 1.00 98.31 196 ALA A C 1
ATOM 1573 O O . ALA A 1 196 ? -6.767 -6.493 6.067 1.00 98.31 196 ALA A O 1
ATOM 1574 N N . ILE A 1 197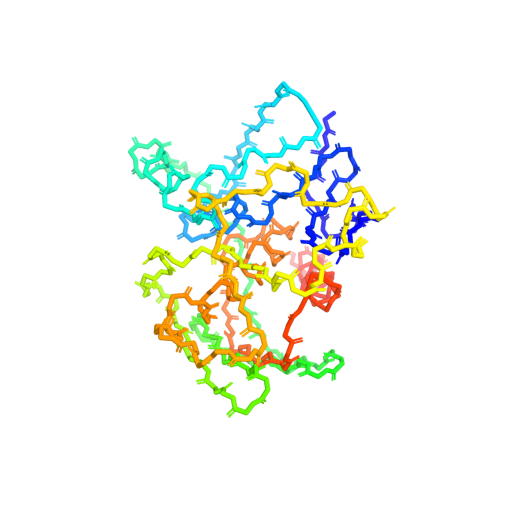 ? -5.814 -8.231 5.007 1.00 98.38 197 ILE A N 1
ATOM 1575 C CA . ILE A 1 197 ? -6.867 -9.209 5.348 1.00 98.38 197 ILE A CA 1
ATOM 1576 C C . ILE A 1 197 ? -7.050 -9.271 6.865 1.00 98.38 197 ILE A C 1
ATOM 1578 O O . ILE A 1 197 ? -8.173 -9.178 7.362 1.00 98.38 197 ILE A O 1
ATOM 1582 N N . LYS A 1 198 ? -5.955 -9.375 7.629 1.00 97.94 198 LYS A N 1
ATOM 1583 C CA . LYS A 1 198 ? -6.054 -9.476 9.089 1.00 97.94 198 LYS A CA 1
ATOM 1584 C C . LYS A 1 198 ? -6.650 -8.230 9.736 1.00 97.94 198 LYS A C 1
ATOM 1586 O O . LYS A 1 198 ? -7.435 -8.341 10.677 1.00 97.94 198 LYS A O 1
ATOM 1591 N N . ILE A 1 199 ? -6.267 -7.056 9.252 1.00 97.31 199 ILE A N 1
ATOM 1592 C CA . ILE A 1 199 ? -6.809 -5.769 9.688 1.00 97.31 199 ILE A CA 1
ATOM 1593 C C . ILE A 1 199 ? -8.310 -5.707 9.405 1.00 97.31 199 ILE A C 1
ATOM 1595 O O . ILE A 1 199 ? -9.076 -5.348 10.301 1.00 97.31 199 ILE A O 1
ATOM 1599 N N . MET A 1 200 ? -8.737 -6.132 8.212 1.00 96.69 200 MET A N 1
ATOM 1600 C CA . MET A 1 200 ? -10.152 -6.186 7.846 1.00 96.69 200 MET A CA 1
ATOM 1601 C C . MET A 1 200 ? -10.941 -7.142 8.753 1.00 96.69 200 MET A C 1
ATOM 1603 O O . MET A 1 200 ? -11.988 -6.760 9.266 1.00 96.69 200 MET A O 1
ATOM 1607 N N . GLU A 1 201 ? -10.413 -8.334 9.056 1.00 96.69 201 GLU A N 1
ATOM 1608 C CA . GLU A 1 201 ? -11.043 -9.265 10.010 1.00 96.69 201 GLU A CA 1
ATOM 1609 C C . GLU A 1 201 ? -11.232 -8.644 11.403 1.00 96.69 201 GLU A C 1
ATOM 1611 O O . GLU A 1 201 ? -12.244 -8.877 12.066 1.00 96.69 201 GLU A O 1
ATOM 1616 N N . ILE A 1 202 ? -10.235 -7.894 11.887 1.00 95.94 202 ILE A N 1
ATOM 1617 C CA . ILE A 1 202 ? -10.294 -7.224 13.193 1.00 95.94 202 ILE A CA 1
ATOM 1618 C C . ILE A 1 202 ? -11.360 -6.131 13.174 1.00 95.94 202 ILE A C 1
ATOM 1620 O O . ILE A 1 202 ? -12.136 -6.029 14.126 1.00 95.94 202 ILE A O 1
ATOM 1624 N N . TYR A 1 203 ? -11.407 -5.343 12.100 1.00 95.38 203 TYR A N 1
ATOM 1625 C CA . TYR A 1 203 ? -12.408 -4.302 11.906 1.00 95.38 203 TYR A CA 1
ATOM 1626 C C . TYR A 1 203 ? -13.830 -4.883 11.901 1.00 95.38 203 TYR A C 1
ATOM 1628 O O . TYR A 1 203 ? -14.652 -4.505 12.732 1.00 95.38 203 TYR A O 1
ATOM 1636 N N . GLU A 1 204 ? -14.096 -5.895 11.073 1.00 94.00 204 GLU A N 1
ATOM 1637 C CA . GLU A 1 204 ? -15.419 -6.526 10.976 1.00 94.00 204 GLU A CA 1
ATOM 1638 C C . GLU A 1 204 ? -15.881 -7.182 12.283 1.00 94.00 204 GLU A C 1
ATOM 1640 O O . GLU A 1 204 ? -17.073 -7.198 12.592 1.00 94.00 204 GLU A O 1
ATOM 1645 N N . ARG A 1 205 ? -14.958 -7.747 13.072 1.00 92.06 205 ARG A N 1
ATOM 1646 C CA . ARG A 1 205 ? -15.297 -8.307 14.391 1.00 92.06 205 ARG A CA 1
ATOM 1647 C C . ARG A 1 205 ? -15.725 -7.232 15.379 1.00 92.06 205 ARG A C 1
ATOM 1649 O O . ARG A 1 205 ? -16.573 -7.523 16.212 1.00 92.06 205 ARG A O 1
ATOM 1656 N N . ARG A 1 206 ? -15.157 -6.026 15.305 1.00 88.00 206 ARG A N 1
ATOM 1657 C C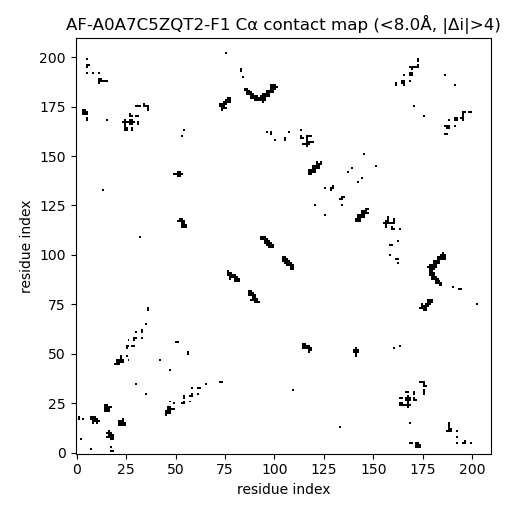A . ARG A 1 206 ? -15.574 -4.903 16.156 1.00 88.00 206 ARG A CA 1
ATOM 1658 C C . ARG A 1 206 ? -16.955 -4.398 15.769 1.00 88.00 206 ARG A C 1
ATOM 1660 O O . ARG A 1 206 ? -17.804 -4.292 16.642 1.00 88.00 206 ARG A O 1
ATOM 1667 N N . GLU A 1 207 ? -17.197 -4.197 14.477 1.00 81.38 207 GLU A N 1
ATOM 1668 C CA . GLU A 1 207 ? -18.496 -3.737 13.960 1.00 81.38 207 GLU A CA 1
ATOM 1669 C C . GLU A 1 207 ? -19.646 -4.710 14.271 1.00 81.38 207 GLU A C 1
ATOM 1671 O O . GLU A 1 207 ? -20.790 -4.296 14.371 1.00 81.38 207 GLU A O 1
ATOM 1676 N N . LYS A 1 208 ? -19.369 -6.010 14.452 1.00 73.12 208 LYS A N 1
ATOM 1677 C CA . LYS A 1 208 ? -20.384 -7.002 14.867 1.00 73.12 208 LYS A CA 1
ATOM 1678 C C . LYS A 1 208 ? -20.696 -7.001 16.367 1.00 73.12 208 LYS A C 1
ATOM 1680 O O . LYS A 1 208 ? -21.660 -7.645 16.774 1.00 73.12 208 LYS A O 1
ATOM 1685 N N . VAL A 1 209 ? -19.836 -6.398 17.184 1.00 64.31 209 VAL A N 1
ATOM 1686 C CA . VAL A 1 209 ? -19.955 -6.375 18.653 1.00 64.31 209 VAL A CA 1
ATOM 1687 C C . VAL A 1 209 ? -20.513 -5.032 19.147 1.00 64.31 209 VAL A C 1
ATOM 1689 O O . VAL A 1 209 ? -20.998 -4.966 20.277 1.00 64.31 209 VAL A O 1
ATOM 1692 N N . CYS A 1 210 ? -20.461 -3.990 18.314 1.00 51.28 210 CYS A N 1
ATOM 1693 C CA . CYS A 1 210 ? -21.094 -2.687 18.530 1.00 51.28 210 CYS A CA 1
ATOM 1694 C C . CYS A 1 210 ? -22.537 -2.663 18.009 1.00 51.28 210 CYS A C 1
ATOM 1696 O O . CYS A 1 210 ? -23.343 -1.934 18.628 1.00 51.28 210 CYS A O 1
#

Radius of gyration: 17.01 Å; Cα contacts (8 Å, |Δi|>4): 358; chains: 1; bounding box: 48×34×41 Å

pLDDT: mean 91.23, std 8.88, range [51.28, 98.75]

Solvent-accessible surface area (backbone atoms only — not comparable to full-atom values): 11984 Å² total; per-residue (Å²): 137,89,74,80,34,41,86,44,49,74,45,40,81,97,39,41,20,47,73,70,39,28,50,42,23,46,60,32,21,34,36,31,79,69,51,54,79,81,85,86,88,85,74,96,71,50,55,51,84,58,72,60,26,36,39,52,70,58,38,66,64,43,76,85,68,75,80,92,66,104,65,88,75,58,67,45,70,41,81,58,78,44,77,56,95,70,31,42,33,37,55,38,91,52,40,33,40,38,40,31,52,89,93,45,78,43,79,50,45,76,92,62,86,60,64,83,14,30,39,69,47,45,61,84,51,45,69,59,32,51,77,71,72,40,72,83,85,64,41,83,76,28,26,48,78,40,49,97,89,50,87,75,83,65,57,71,41,53,57,38,27,61,51,40,46,40,44,7,36,41,31,26,49,64,45,37,40,59,20,20,38,37,38,36,53,61,77,47,48,57,61,31,33,55,52,18,40,52,50,42,55,54,51,54,55,49,66,75,73,108

Secondary structure (DSSP, 8-state):
-PPP-GGGEEE-SSS-EETTBB--HHHHHHHHHTT--------SSSB---TTSSSHHHHHHHTTS----SSPPPEEE--S-EEETTEEEE--SSEEEEEEETTEEEEEETTS--TTPPPEEETTTHHHHHHTT--TT--TTTSEEE-TTS--S-HHHHHTHHHHHHHHHHHTT--SEEEEEEEEES--HHHHHHHHHHHHHHHHHHHTT-